Protein AF-A0A6L7MHA7-F1 (afdb_monomer)

Sequence (228 aa):
MNEKFHQAMPKTGRLAKNLNIKLESLTKRLVTFNKNTVYSYVVDTVEYHGGRLYQTGSGPNFQGDLITLCSCKHLMRTYLEPEAWDGVWVAGYTSSTELGSNRLFYLMRVSQAFESHREFWLSDCIPDEAKSAKAAHLDKFGDIYQPKRTSGRPYYYWHYYDPCKNHVHCELGDWRKDIDYKDRYGRRSALLVGDVEYSFLWDRPGTESTSKIGRGQKKSTIGDLFHI

Mean predicted aligned error: 4.02 Å

pLDDT: mean 92.72, std 8.38, range [45.28, 98.56]

Solvent-accessible surface area (backbone atoms only — not comparable to full-atom values): 12180 Å² total; per-residue (Å²): 132,76,74,88,65,36,68,75,78,57,85,55,65,55,31,30,74,26,46,61,63,51,66,72,62,48,49,68,73,42,57,92,43,25,82,39,53,27,37,28,25,60,36,84,44,44,45,80,58,98,76,28,49,38,41,58,45,32,47,72,30,55,48,57,46,32,44,33,40,44,60,46,66,52,71,50,33,40,73,48,58,33,81,70,38,51,68,34,29,41,36,34,20,30,49,35,84,88,65,80,40,35,23,47,35,33,39,27,28,24,62,45,42,24,80,33,45,44,55,52,68,72,36,86,91,51,55,68,65,31,52,56,51,22,18,16,54,79,29,48,42,22,44,39,52,51,52,76,51,98,71,81,64,65,62,43,58,86,50,30,55,68,57,28,94,72,16,80,46,50,75,91,55,52,52,50,44,54,52,52,43,55,48,100,84,67,42,48,36,28,34,40,30,29,27,45,90,52,27,36,38,31,51,42,87,57,59,60,58,90,60,91,76,38,86,31,80,45,72,47,28,46,15,72,67,71,77,94

Radius of gyration: 16.71 Å; Cα contacts (8 Å, |Δi|>4): 503; chains: 1; bounding box: 40×34×44 Å

Structure (mmCIF, N/CA/C/O backbone):
data_AF-A0A6L7MHA7-F1
#
_entry.id   AF-A0A6L7MHA7-F1
#
loop_
_atom_site.group_PDB
_atom_site.id
_atom_site.type_symbol
_atom_site.label_atom_id
_atom_site.label_alt_id
_atom_site.label_comp_id
_atom_site.label_asym_id
_atom_site.label_entity_id
_atom_site.label_seq_id
_atom_site.pdbx_PDB_ins_code
_atom_site.Cartn_x
_atom_site.Cartn_y
_atom_site.Cartn_z
_atom_site.occupancy
_atom_site.B_iso_or_equiv
_atom_site.auth_seq_id
_atom_site.auth_comp_id
_atom_site.auth_asym_id
_atom_site.auth_atom_id
_atom_site.pdbx_PDB_model_num
ATOM 1 N N . MET A 1 1 ? -17.591 17.860 -5.456 1.00 47.72 1 MET A N 1
ATOM 2 C CA . MET A 1 1 ? -16.145 17.580 -5.308 1.00 47.72 1 MET A CA 1
ATOM 3 C C . MET A 1 1 ? -15.713 16.840 -6.562 1.00 47.72 1 MET A C 1
ATOM 5 O O . MET A 1 1 ? -16.350 15.849 -6.887 1.00 47.72 1 MET A O 1
ATOM 9 N N . ASN A 1 2 ? -14.755 17.368 -7.327 1.00 45.28 2 ASN A N 1
ATOM 10 C CA . ASN A 1 2 ? -14.284 16.719 -8.555 1.00 45.28 2 ASN A CA 1
ATOM 11 C C . ASN A 1 2 ? -13.487 15.458 -8.183 1.00 45.28 2 ASN A C 1
ATOM 13 O O . ASN A 1 2 ? -12.441 15.590 -7.556 1.00 45.28 2 ASN A O 1
ATOM 17 N N . GLU A 1 3 ? -13.919 14.274 -8.635 1.00 53.19 3 GLU A N 1
ATOM 18 C CA . GLU A 1 3 ? -13.214 12.980 -8.471 1.00 53.19 3 GLU A CA 1
ATOM 19 C C . GLU A 1 3 ? -11.766 12.991 -9.025 1.00 53.19 3 GLU A C 1
ATOM 21 O O . GLU A 1 3 ? -11.001 12.058 -8.821 1.00 53.19 3 GLU A O 1
ATOM 26 N N . LYS A 1 4 ? -11.348 14.065 -9.708 1.00 63.12 4 LYS A N 1
ATOM 27 C CA . LYS A 1 4 ? -10.039 14.204 -10.363 1.00 63.12 4 LYS A CA 1
ATOM 28 C C . LYS A 1 4 ? -8.841 14.345 -9.415 1.00 63.12 4 LYS A C 1
ATOM 30 O O . LYS A 1 4 ? -7.709 14.343 -9.905 1.00 63.12 4 LYS A O 1
ATOM 35 N N . PHE A 1 5 ? -9.035 14.493 -8.104 1.00 87.38 5 PHE A N 1
ATOM 36 C CA . PHE A 1 5 ? -7.942 14.816 -7.170 1.00 87.38 5 PHE A CA 1
ATOM 37 C C . PHE A 1 5 ? -7.605 13.727 -6.153 1.00 87.38 5 PHE A C 1
ATOM 39 O O . PHE A 1 5 ? -6.581 13.847 -5.494 1.00 87.38 5 PHE A O 1
ATOM 46 N N . HIS A 1 6 ? -8.362 12.632 -6.101 1.00 93.56 6 HIS A N 1
ATOM 47 C CA . HIS A 1 6 ? -8.116 11.523 -5.178 1.00 93.56 6 HIS A CA 1
ATOM 48 C C . HIS A 1 6 ? -8.384 10.173 -5.851 1.00 93.56 6 HIS A C 1
ATOM 50 O O . HIS A 1 6 ? -9.111 10.101 -6.842 1.00 93.56 6 HIS A O 1
ATOM 56 N N . GLN A 1 7 ? -7.832 9.092 -5.303 1.00 95.75 7 GLN A N 1
ATOM 57 C CA . GLN A 1 7 ? -8.188 7.739 -5.730 1.00 95.75 7 GLN A CA 1
ATOM 58 C C . GLN A 1 7 ? -9.689 7.489 -5.501 1.00 95.75 7 GLN A C 1
ATOM 60 O O . GLN A 1 7 ? -10.261 7.917 -4.492 1.00 95.75 7 GLN A O 1
ATOM 65 N N . ALA A 1 8 ? -10.349 6.813 -6.443 1.00 95.56 8 ALA A N 1
ATOM 66 C CA . ALA A 1 8 ? -11.767 6.486 -6.331 1.00 95.56 8 ALA A CA 1
ATOM 67 C C . ALA A 1 8 ? -11.968 5.277 -5.411 1.00 95.56 8 ALA A C 1
ATOM 69 O O . ALA A 1 8 ? -11.340 4.238 -5.610 1.00 95.56 8 ALA A O 1
ATOM 70 N N . MET A 1 9 ? -12.857 5.393 -4.421 1.00 95.88 9 MET A N 1
ATOM 71 C CA . MET A 1 9 ? -13.197 4.268 -3.543 1.00 95.88 9 MET A CA 1
ATOM 72 C C . MET A 1 9 ? -13.788 3.100 -4.354 1.00 95.88 9 MET A C 1
ATOM 74 O O . MET A 1 9 ? -14.557 3.343 -5.292 1.00 95.88 9 MET A O 1
ATOM 78 N N . PRO A 1 10 ? -13.468 1.841 -4.000 1.00 95.75 10 PRO A N 1
ATOM 79 C CA . PRO A 1 10 ? -13.957 0.678 -4.726 1.00 95.75 10 PRO A CA 1
ATOM 80 C C . PRO A 1 10 ? -15.485 0.596 -4.633 1.00 95.75 10 PRO A C 1
ATOM 82 O O . PRO A 1 10 ? -16.064 0.673 -3.549 1.00 95.75 10 PRO A O 1
ATOM 85 N N . LYS A 1 11 ? -16.141 0.442 -5.787 1.00 96.06 11 LYS A N 1
ATOM 86 C CA . LYS A 1 11 ? -17.610 0.335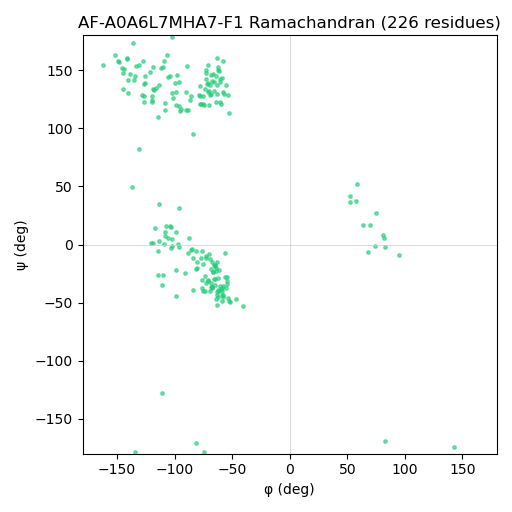 -5.899 1.00 96.06 11 LYS A CA 1
ATOM 87 C C . LYS A 1 11 ? -18.088 -1.114 -6.024 1.00 96.06 11 LYS A C 1
ATOM 89 O O . LYS A 1 11 ? -19.239 -1.410 -5.723 1.00 96.06 11 LYS A O 1
ATOM 94 N N . THR A 1 12 ? -17.212 -2.009 -6.467 1.00 96.06 12 THR A N 1
ATOM 95 C CA . THR A 1 12 ? -17.478 -3.431 -6.699 1.00 96.06 12 THR A CA 1
ATOM 96 C C . THR A 1 12 ? -16.331 -4.274 -6.146 1.00 96.06 12 THR A C 1
ATOM 98 O O . THR A 1 12 ? -15.321 -3.737 -5.694 1.00 96.06 12 THR A O 1
ATOM 101 N N . GLY A 1 13 ? -16.501 -5.597 -6.169 1.00 96.25 13 GLY A N 1
ATOM 102 C CA . GLY A 1 13 ? -15.466 -6.526 -5.732 1.00 96.25 13 GLY A CA 1
ATOM 103 C C . GLY A 1 13 ? -15.433 -6.749 -4.222 1.00 96.25 13 GLY A C 1
ATOM 104 O O . GLY A 1 13 ? -16.370 -6.412 -3.483 1.00 96.25 13 GLY A O 1
ATOM 105 N N . ARG A 1 14 ? -14.377 -7.402 -3.758 1.00 96.06 14 ARG A N 1
ATOM 106 C CA . ARG A 1 14 ? -14.209 -7.794 -2.360 1.00 96.06 14 ARG A CA 1
ATOM 107 C C . ARG A 1 14 ? -13.822 -6.610 -1.486 1.00 96.06 14 ARG A C 1
ATOM 109 O O . ARG A 1 14 ? -14.335 -6.501 -0.366 1.00 96.06 14 ARG A O 1
ATOM 116 N N . LEU A 1 15 ? -12.997 -5.700 -1.991 1.00 95.88 15 LEU A N 1
ATOM 117 C CA . LEU A 1 15 ? -12.569 -4.523 -1.251 1.00 95.88 15 LEU A CA 1
ATOM 118 C C . LEU A 1 15 ? -13.740 -3.562 -1.016 1.00 95.88 15 LEU A C 1
ATOM 120 O O . LEU A 1 15 ? -13.876 -3.041 0.087 1.00 95.88 15 LEU A O 1
ATOM 124 N N . ALA A 1 16 ? -14.664 -3.431 -1.977 1.00 97.06 16 ALA A N 1
ATOM 125 C CA . ALA A 1 16 ? -15.925 -2.709 -1.767 1.00 97.06 16 ALA A CA 1
ATOM 126 C C . ALA A 1 16 ? -16.784 -3.342 -0.659 1.00 97.06 16 ALA A C 1
ATOM 128 O O . ALA A 1 16 ? -17.346 -2.635 0.173 1.00 97.06 16 ALA A O 1
ATOM 129 N N . LYS A 1 17 ? -16.845 -4.681 -0.585 1.00 97.12 17 LYS A N 1
ATOM 130 C CA . LYS A 1 17 ? -17.530 -5.400 0.510 1.00 97.12 17 LYS A CA 1
ATOM 131 C C . LYS A 1 17 ? -16.821 -5.251 1.866 1.00 97.12 17 LYS A C 1
ATOM 133 O O . LYS A 1 17 ? -17.440 -5.497 2.898 1.00 97.12 17 LYS A O 1
ATOM 138 N N . ASN A 1 18 ? -15.531 -4.913 1.875 1.00 97.00 18 ASN A N 1
ATOM 139 C CA . ASN A 1 18 ? -14.733 -4.651 3.079 1.00 97.00 18 ASN A CA 1
ATOM 140 C C . ASN A 1 18 ? -14.626 -3.156 3.422 1.00 97.00 18 ASN A C 1
ATOM 142 O O . ASN A 1 18 ? -13.989 -2.809 4.419 1.00 97.00 18 ASN A O 1
ATOM 146 N N . LEU A 1 19 ? -15.249 -2.279 2.632 1.00 97.06 19 LEU A N 1
ATOM 147 C CA . LEU A 1 19 ? -15.248 -0.842 2.861 1.00 97.06 19 LEU A CA 1
ATOM 148 C C . LEU A 1 19 ? -16.072 -0.500 4.110 1.00 97.06 19 LEU A C 1
ATOM 150 O O . LEU A 1 19 ? -17.231 -0.897 4.233 1.00 97.06 19 LEU A O 1
ATOM 154 N N . ASN A 1 20 ? -15.487 0.274 5.024 1.00 96.62 20 ASN A N 1
ATOM 155 C CA . ASN A 1 20 ? -16.102 0.716 6.278 1.00 96.62 20 ASN A CA 1
ATOM 156 C C . ASN A 1 20 ? -16.688 -0.420 7.127 1.00 96.62 20 ASN A C 1
ATOM 158 O O . ASN A 1 20 ? -17.734 -0.252 7.766 1.00 96.62 20 ASN A O 1
ATOM 162 N N . ILE A 1 21 ? -16.038 -1.586 7.142 1.00 95.44 21 ILE A N 1
ATOM 163 C CA . ILE A 1 21 ? -16.461 -2.679 8.017 1.00 95.44 21 ILE A CA 1
ATOM 164 C C . ILE A 1 21 ? -16.509 -2.197 9.479 1.00 95.44 21 ILE A C 1
ATOM 166 O O . ILE A 1 21 ? -15.631 -1.469 9.952 1.00 95.44 21 ILE A O 1
ATOM 170 N N . LYS A 1 22 ? -17.569 -2.587 10.196 1.00 93.19 22 LYS A N 1
ATOM 171 C CA . LYS A 1 22 ? -17.743 -2.248 11.613 1.00 93.19 22 LYS A CA 1
ATOM 172 C C . LYS A 1 22 ? -16.705 -2.976 12.464 1.00 93.19 22 LYS A C 1
ATOM 174 O O . LYS A 1 22 ? -16.399 -4.136 12.190 1.00 93.19 22 LYS A O 1
ATOM 179 N N . LEU A 1 23 ? -16.246 -2.327 13.535 1.00 91.62 23 LEU A N 1
ATOM 180 C CA . LEU A 1 23 ? -15.229 -2.873 14.438 1.00 91.62 23 LEU A CA 1
ATOM 181 C C . LEU A 1 23 ? -15.603 -4.261 14.979 1.00 91.62 23 LEU A C 1
ATOM 183 O O . LEU A 1 23 ? -14.795 -5.171 14.896 1.00 91.62 23 LEU A O 1
ATOM 187 N N . GLU A 1 24 ? -16.842 -4.465 15.434 1.00 92.25 24 GLU A N 1
ATOM 188 C CA . GLU A 1 24 ? -17.297 -5.773 15.932 1.00 92.25 24 GLU A CA 1
ATOM 189 C C . GLU A 1 24 ? -17.155 -6.886 14.875 1.00 92.25 24 GLU A C 1
ATOM 191 O O . GLU A 1 24 ? -16.662 -7.979 15.160 1.00 92.25 24 GLU A O 1
ATOM 196 N N . SER A 1 25 ? -17.566 -6.609 13.633 1.00 94.69 25 SER A N 1
ATOM 197 C CA . SER A 1 25 ? -17.447 -7.560 12.525 1.00 94.69 25 SER A CA 1
ATOM 198 C C . SER A 1 25 ? -15.989 -7.802 12.143 1.00 94.69 25 SER A C 1
ATOM 200 O O . SER A 1 25 ? -15.626 -8.934 11.830 1.00 94.69 25 SER A O 1
ATOM 202 N N . LEU A 1 26 ? -15.154 -6.761 12.185 1.00 94.06 26 LEU A N 1
ATOM 203 C CA . LEU A 1 26 ? -13.720 -6.870 11.939 1.00 94.06 26 LEU A CA 1
ATOM 204 C C . LEU A 1 26 ? -13.050 -7.751 13.000 1.00 94.06 26 LEU A C 1
ATOM 206 O O . LEU A 1 26 ? -12.416 -8.738 12.650 1.00 94.06 26 LEU A O 1
ATOM 210 N N . THR A 1 27 ? -13.270 -7.465 14.282 1.00 93.06 27 THR A N 1
ATOM 211 C CA . THR A 1 27 ? -12.767 -8.242 15.422 1.00 93.06 27 THR A CA 1
ATOM 212 C C . THR A 1 27 ? -13.107 -9.724 15.297 1.00 93.06 27 THR A C 1
ATOM 214 O O . THR A 1 27 ? -12.217 -10.566 15.390 1.00 93.06 27 THR A O 1
ATOM 217 N N . LYS A 1 28 ? -14.371 -10.063 15.006 1.00 95.06 28 LYS A N 1
ATOM 218 C CA . LYS A 1 28 ? -14.790 -11.464 14.819 1.00 95.06 28 LYS A CA 1
ATOM 219 C C . LYS A 1 28 ? -14.036 -12.147 13.679 1.00 95.06 28 LYS A C 1
ATOM 221 O O . LYS A 1 28 ? -13.683 -13.314 13.799 1.00 95.06 28 LYS A O 1
ATOM 226 N N . ARG A 1 29 ? -13.771 -11.429 12.583 1.00 95.38 29 ARG A N 1
ATOM 227 C CA . ARG A 1 29 ? -13.015 -11.959 11.435 1.00 95.38 29 ARG A CA 1
ATOM 228 C C . ARG A 1 29 ? -11.522 -12.094 11.710 1.00 95.38 29 ARG A C 1
ATOM 230 O O . ARG A 1 29 ? -10.876 -12.914 11.069 1.00 95.38 29 ARG A O 1
ATOM 237 N N . LEU A 1 30 ? -10.980 -11.281 12.615 1.00 95.81 30 LEU A N 1
ATOM 238 C CA . LEU A 1 30 ? -9.545 -11.206 12.874 1.00 95.81 30 LEU A CA 1
ATOM 239 C C . LEU A 1 30 ? -9.091 -11.947 14.137 1.00 95.81 30 LEU A C 1
ATOM 241 O O . LEU A 1 30 ? -7.893 -11.999 14.400 1.00 95.81 30 LEU A O 1
ATOM 245 N N . VAL A 1 31 ? -10.011 -12.556 14.891 1.00 94.75 31 VAL A N 1
ATOM 246 C CA . VAL A 1 31 ? -9.713 -13.217 16.174 1.00 94.75 31 VAL A CA 1
ATOM 247 C C . VAL A 1 31 ? -8.615 -14.281 16.065 1.00 94.75 31 VAL A C 1
ATOM 249 O O . VAL A 1 31 ? -7.750 -14.373 16.931 1.00 94.75 31 VAL A O 1
ATOM 252 N N . THR A 1 32 ? -8.578 -15.036 14.966 1.00 96.06 32 THR A N 1
ATOM 253 C CA . THR A 1 32 ? -7.562 -16.074 14.727 1.00 96.06 32 THR A CA 1
ATOM 254 C C . THR A 1 32 ? -6.179 -15.509 14.400 1.00 96.06 32 THR A C 1
ATOM 256 O O . THR A 1 32 ? -5.209 -16.259 14.389 1.00 96.06 32 THR A O 1
ATOM 259 N N . PHE A 1 33 ? -6.077 -14.204 14.136 1.00 96.19 33 PHE A N 1
ATOM 260 C CA . PHE A 1 33 ? -4.838 -13.502 13.800 1.00 96.19 33 PHE A CA 1
ATOM 261 C C . PHE A 1 33 ? -4.346 -12.597 14.933 1.00 96.19 33 PHE A C 1
ATOM 263 O O . PHE A 1 33 ? -3.449 -11.789 14.708 1.00 96.19 33 PHE A O 1
ATOM 270 N N . ASN A 1 34 ? -4.912 -12.689 16.143 1.00 93.75 34 ASN A N 1
ATOM 271 C CA . ASN A 1 34 ? -4.643 -11.739 17.230 1.00 93.75 34 ASN A CA 1
ATOM 272 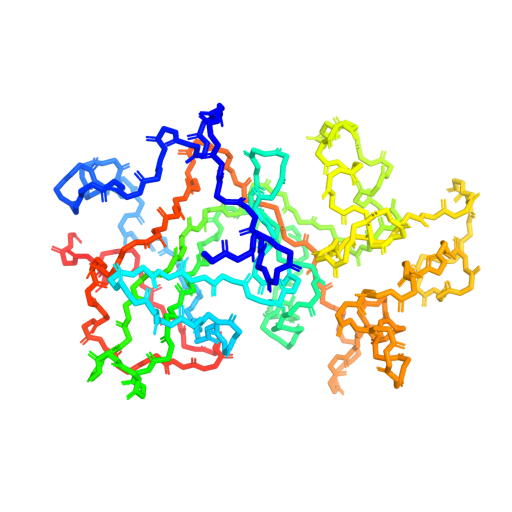C C . ASN A 1 34 ? -3.147 -11.575 17.567 1.00 93.75 34 ASN A C 1
ATOM 274 O O . ASN A 1 34 ? -2.721 -10.478 17.911 1.00 93.75 34 ASN A O 1
ATOM 278 N N . LYS A 1 35 ? -2.332 -12.622 17.400 1.00 94.94 35 LYS A N 1
ATOM 279 C CA . LYS A 1 35 ? -0.879 -12.598 17.645 1.00 94.94 35 LYS A CA 1
ATOM 280 C C . LYS A 1 35 ? -0.042 -12.161 16.440 1.00 94.94 35 LYS A C 1
ATOM 282 O O . LYS A 1 35 ? 1.172 -12.011 16.572 1.00 94.94 35 LYS A O 1
ATOM 287 N N . ASN A 1 36 ? -0.643 -11.982 15.264 1.00 95.12 36 ASN A N 1
ATOM 288 C CA . ASN A 1 36 ? 0.099 -11.610 14.064 1.00 95.12 36 ASN A CA 1
ATOM 289 C C . ASN A 1 36 ? 0.664 -10.195 14.189 1.00 95.12 36 ASN A C 1
ATOM 291 O O . ASN A 1 36 ? 0.003 -9.285 14.686 1.00 95.12 36 ASN A O 1
ATOM 295 N N . THR A 1 37 ? 1.890 -10.021 13.694 1.00 94.44 37 THR A N 1
ATOM 296 C CA . THR A 1 37 ? 2.583 -8.730 13.693 1.00 94.44 37 THR A CA 1
ATOM 297 C C . THR A 1 37 ? 1.927 -7.755 12.722 1.00 94.44 37 THR A C 1
ATOM 299 O O . THR A 1 37 ? 1.640 -8.111 11.578 1.00 94.44 37 THR A O 1
ATOM 302 N N . VAL A 1 38 ? 1.778 -6.510 13.170 1.00 95.44 38 VAL A N 1
ATOM 303 C CA . VAL A 1 38 ? 1.270 -5.373 12.406 1.00 95.44 38 VAL A CA 1
ATOM 304 C C . VAL A 1 38 ? 2.328 -4.279 12.335 1.00 95.44 38 VAL A C 1
ATOM 306 O O . VAL A 1 38 ? 2.850 -3.827 13.358 1.00 95.44 38 VAL A O 1
ATOM 309 N N . TYR A 1 39 ? 2.622 -3.834 11.117 1.00 95.62 39 TYR A N 1
ATOM 310 C CA . TYR A 1 39 ? 3.422 -2.647 10.842 1.00 95.62 39 TYR A CA 1
ATOM 311 C C . TYR A 1 39 ? 2.496 -1.452 10.638 1.00 95.62 39 TYR A C 1
ATOM 313 O O . TYR A 1 39 ? 1.708 -1.422 9.693 1.00 95.62 39 TYR A O 1
ATOM 321 N N . SER A 1 40 ? 2.607 -0.457 11.517 1.00 94.50 40 SER A N 1
ATOM 322 C CA . SER A 1 40 ? 1.699 0.693 11.532 1.00 94.50 40 SER A CA 1
ATOM 323 C C . SER A 1 40 ? 2.407 1.990 11.167 1.00 94.50 40 SER A C 1
ATOM 325 O O . SER A 1 40 ? 3.506 2.280 11.657 1.00 94.50 40 SER A O 1
ATOM 327 N N . TYR A 1 41 ? 1.761 2.813 10.341 1.00 95.00 41 TYR A N 1
ATOM 328 C CA . TYR A 1 41 ? 2.296 4.115 9.951 1.00 95.00 41 TYR A CA 1
ATOM 329 C C . TYR A 1 41 ? 1.203 5.141 9.614 1.00 95.00 41 TYR A C 1
ATOM 331 O O . TYR A 1 41 ? 0.056 4.787 9.355 1.00 95.00 41 TYR A O 1
ATOM 339 N N . VAL A 1 42 ? 1.577 6.425 9.583 1.00 94.25 42 VAL A N 1
ATOM 340 C CA . VAL A 1 42 ? 0.700 7.521 9.128 1.00 94.25 42 VAL A CA 1
ATOM 341 C C . VAL A 1 42 ? 0.784 7.706 7.609 1.00 94.25 42 VAL A C 1
ATOM 343 O O . VAL A 1 42 ? 1.877 7.887 7.057 1.00 94.25 42 VAL A O 1
ATOM 346 N N . VAL A 1 43 ? -0.364 7.635 6.939 1.00 94.44 43 VAL A N 1
ATOM 347 C CA . VAL A 1 43 ? -0.543 7.919 5.514 1.00 94.44 43 VAL A CA 1
ATOM 348 C C . VAL A 1 43 ? -0.729 9.428 5.356 1.00 94.44 43 VAL A C 1
ATOM 350 O O . VAL A 1 43 ? -1.826 9.952 5.518 1.00 94.44 43 VAL A O 1
ATOM 353 N N . ASP A 1 44 ? 0.365 10.128 5.069 1.00 91.31 44 ASP A N 1
ATOM 354 C CA . ASP A 1 44 ? 0.400 11.598 5.060 1.00 91.31 44 ASP A CA 1
ATOM 355 C C . ASP A 1 44 ? -0.404 12.227 3.902 1.00 91.31 44 ASP A C 1
ATOM 357 O O . ASP A 1 44 ? -0.663 13.423 3.909 1.00 91.31 44 ASP A O 1
ATOM 361 N N . THR A 1 45 ? -0.815 11.421 2.922 1.00 93.44 45 THR A N 1
ATOM 362 C CA . THR A 1 45 ? -1.587 11.828 1.737 1.00 93.44 45 THR A CA 1
ATOM 363 C C . THR A 1 45 ? -3.089 11.561 1.874 1.00 93.44 45 THR A C 1
ATOM 365 O O . THR A 1 45 ? -3.819 11.606 0.887 1.00 93.44 45 THR A O 1
ATOM 368 N N . VAL A 1 46 ? -3.561 11.223 3.078 1.00 95.00 46 VAL A N 1
ATOM 369 C CA . VAL A 1 46 ? -4.995 11.086 3.354 1.00 95.00 46 VAL A CA 1
ATOM 370 C C . VAL A 1 46 ? -5.518 12.382 3.953 1.00 95.00 46 VAL A C 1
ATOM 372 O O . VAL A 1 46 ? -5.099 12.773 5.040 1.00 95.00 46 VAL A O 1
ATOM 375 N N . GLU A 1 47 ? -6.467 12.993 3.256 1.00 94.75 47 GLU A N 1
ATOM 376 C CA . GLU A 1 47 ? -7.131 14.241 3.633 1.00 94.75 47 GLU A CA 1
ATOM 377 C C . GLU A 1 47 ? -8.540 13.965 4.163 1.00 94.75 47 GLU A C 1
ATOM 379 O O . GLU A 1 47 ? -9.243 13.075 3.670 1.00 94.75 47 GLU A O 1
ATOM 384 N N . TYR A 1 48 ? -8.979 14.745 5.149 1.00 94.31 48 TYR A N 1
ATOM 385 C CA . TYR A 1 48 ? -10.322 14.691 5.708 1.00 94.31 48 TYR A CA 1
ATOM 386 C C . TYR A 1 48 ? -11.144 15.914 5.295 1.00 94.31 48 TYR A C 1
ATOM 388 O O . TYR A 1 48 ? -10.883 17.044 5.701 1.00 94.31 48 TYR A O 1
ATOM 396 N N . HIS A 1 49 ? -12.207 15.686 4.522 1.00 92.00 49 HIS A N 1
ATOM 397 C CA . HIS A 1 49 ? -13.096 16.758 4.082 1.00 92.00 49 HIS A CA 1
ATOM 398 C C . HIS A 1 49 ? -14.555 16.292 4.005 1.00 92.00 49 HIS A C 1
ATOM 400 O O . HIS A 1 49 ? -14.872 15.228 3.474 1.00 92.00 49 HIS A O 1
ATOM 406 N N . GLY A 1 50 ? -15.483 17.088 4.545 1.00 90.69 50 GLY A N 1
ATOM 407 C CA . GLY A 1 50 ? -16.920 16.791 4.472 1.00 90.69 50 GLY A CA 1
ATOM 408 C C . GLY A 1 50 ? -17.3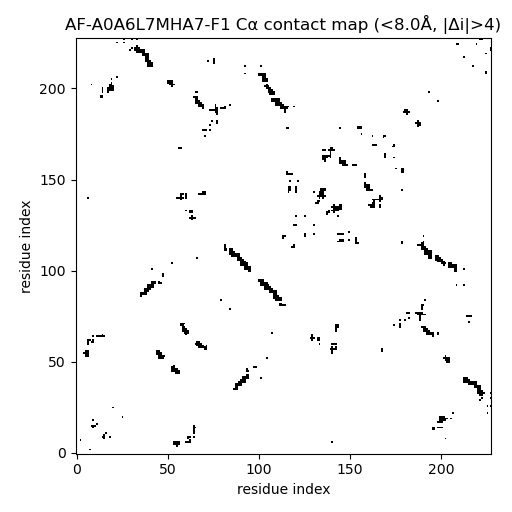14 15.428 5.061 1.00 90.69 50 GLY A C 1
ATOM 409 O O . GLY A 1 50 ? -18.166 14.742 4.498 1.00 90.69 50 GLY A O 1
ATOM 410 N N . GLY A 1 51 ? -16.669 15.004 6.154 1.00 92.00 51 GLY A N 1
ATOM 411 C CA . GLY A 1 51 ? -16.970 13.729 6.815 1.00 92.00 51 GLY A CA 1
ATOM 412 C C . GLY A 1 51 ? -16.338 12.495 6.165 1.00 92.00 51 GLY A C 1
ATOM 413 O O . GLY A 1 51 ? -16.666 11.376 6.562 1.00 92.00 51 GLY A O 1
ATOM 414 N N . ARG A 1 52 ? -15.451 12.671 5.177 1.00 95.56 52 ARG A N 1
ATOM 415 C CA . ARG A 1 52 ? -14.835 11.573 4.424 1.00 95.56 52 ARG A CA 1
ATOM 416 C C . ARG A 1 52 ? -13.322 11.694 4.308 1.00 95.56 52 ARG A C 1
ATOM 418 O O . ARG A 1 52 ? -12.783 12.795 4.367 1.00 95.56 52 ARG A O 1
ATOM 425 N N . LEU A 1 53 ? -12.680 10.545 4.126 1.00 96.00 53 LEU A N 1
ATOM 426 C CA . LEU A 1 53 ? -11.248 10.377 3.904 1.00 96.00 53 LEU A CA 1
ATOM 427 C C . LEU A 1 53 ? -10.961 10.211 2.410 1.00 96.00 53 LEU A C 1
ATOM 429 O O . LEU A 1 53 ? -11.583 9.379 1.746 1.00 96.00 53 LEU A O 1
ATOM 433 N N . TYR A 1 54 ? -9.990 10.964 1.901 1.00 95.75 54 TYR A N 1
ATOM 434 C CA . TYR A 1 54 ? -9.578 10.941 0.499 1.00 95.75 54 TYR A CA 1
ATOM 435 C C . TYR A 1 54 ? -8.080 10.702 0.393 1.00 95.75 54 TYR A C 1
ATOM 437 O O . TYR A 1 54 ? -7.294 11.416 1.002 1.00 95.75 54 TYR A O 1
ATOM 445 N N . GLN A 1 55 ? -7.683 9.711 -0.402 1.00 95.94 55 GLN A N 1
ATOM 446 C CA . GLN A 1 55 ? -6.278 9.436 -0.691 1.00 95.94 55 GLN A CA 1
ATOM 447 C C . GLN A 1 55 ? -5.832 10.222 -1.926 1.00 95.94 55 GLN A C 1
ATOM 449 O O . GLN A 1 55 ? -6.317 9.954 -3.028 1.00 95.94 55 GLN A O 1
ATOM 454 N N . THR A 1 56 ? -4.899 11.154 -1.752 1.00 95.06 56 THR A N 1
ATOM 455 C CA . THR A 1 56 ? -4.350 12.014 -2.816 1.00 95.06 56 THR A CA 1
ATOM 456 C C . THR A 1 56 ? -2.961 11.577 -3.298 1.00 95.06 56 THR A C 1
ATOM 458 O O . THR A 1 56 ? -2.428 12.151 -4.244 1.00 95.06 56 THR A O 1
ATOM 461 N N . GLY A 1 57 ? -2.379 10.534 -2.695 1.00 93.56 57 GLY A N 1
ATOM 462 C CA . GLY A 1 57 ? -1.100 9.936 -3.096 1.00 93.56 57 GLY A CA 1
ATOM 463 C C . GLY A 1 57 ? -1.244 8.631 -3.886 1.00 93.56 57 GLY A C 1
ATOM 464 O O . GLY A 1 57 ? -2.350 8.121 -4.070 1.00 93.56 57 GLY A O 1
ATOM 465 N N . SER A 1 58 ? -0.113 8.052 -4.308 1.00 93.81 58 SER A N 1
ATOM 466 C CA . SER A 1 58 ? -0.081 6.740 -4.978 1.00 93.81 58 SER A CA 1
ATOM 467 C C . SER A 1 58 ? -0.276 5.572 -4.010 1.00 93.81 58 SER A C 1
ATOM 469 O O . SER A 1 58 ? -0.974 4.623 -4.330 1.00 93.81 58 SER A O 1
ATOM 471 N N . GLY A 1 59 ? 0.325 5.619 -2.814 1.00 90.44 59 GLY A N 1
ATOM 472 C CA . GLY A 1 59 ? 0.367 4.484 -1.881 1.00 90.44 59 GLY A CA 1
ATOM 473 C C . GLY A 1 59 ? -0.319 4.764 -0.529 1.00 90.44 59 GLY A C 1
ATOM 474 O O . GLY A 1 59 ? -0.015 5.791 0.082 1.00 90.44 59 GLY A O 1
ATOM 475 N N . PRO A 1 60 ? -1.166 3.865 0.012 1.00 96.69 60 PRO A N 1
ATOM 476 C CA . PRO A 1 60 ? -1.618 2.617 -0.609 1.00 96.69 60 PRO A CA 1
ATOM 477 C C . PRO A 1 60 ? -2.434 2.880 -1.881 1.00 96.69 60 PRO A C 1
ATOM 479 O O . PRO A 1 60 ? -3.189 3.855 -1.929 1.00 96.69 60 PRO A O 1
ATOM 482 N N . ASN A 1 61 ? -2.295 2.007 -2.880 1.00 97.88 61 ASN A N 1
ATOM 483 C CA . ASN A 1 61 ? -3.162 1.995 -4.057 1.00 97.88 61 ASN A CA 1
ATOM 484 C C . ASN A 1 61 ? -4.192 0.877 -3.890 1.00 97.88 61 ASN A C 1
ATOM 486 O O . ASN A 1 61 ? -3.825 -0.276 -3.676 1.00 97.88 61 ASN A O 1
ATOM 490 N N . PHE A 1 62 ? -5.476 1.200 -4.005 1.00 97.50 62 PHE A N 1
ATOM 491 C CA . PHE A 1 62 ? -6.584 0.249 -3.834 1.00 97.50 62 PHE A CA 1
ATOM 492 C C . PHE A 1 62 ? -7.428 0.048 -5.104 1.00 97.50 62 PHE A C 1
ATOM 494 O O . PHE A 1 62 ? -8.527 -0.504 -5.047 1.00 97.50 62 PHE A O 1
ATOM 501 N N . GLN A 1 63 ? -6.929 0.496 -6.257 1.00 97.31 63 GLN A N 1
ATOM 502 C CA . GLN A 1 63 ? -7.555 0.241 -7.554 1.00 97.31 63 GLN A CA 1
ATOM 503 C C . GLN A 1 63 ? -7.353 -1.222 -7.975 1.00 97.31 63 GLN A C 1
ATOM 505 O O . GLN A 1 63 ? -6.359 -1.844 -7.605 1.00 97.31 63 GLN A O 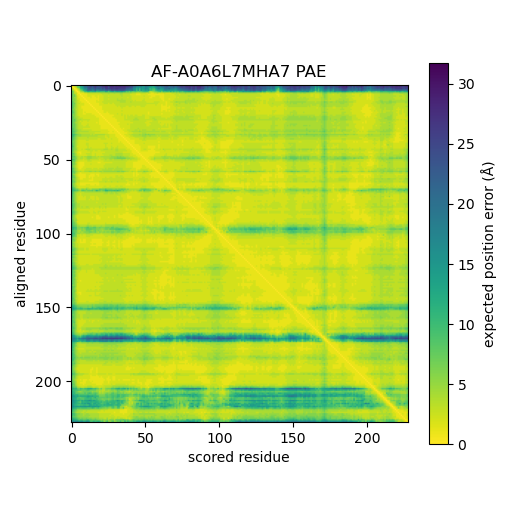1
ATOM 510 N N . GLY A 1 64 ? -8.295 -1.781 -8.741 1.00 96.31 64 GLY A N 1
ATOM 511 C CA . GLY A 1 64 ? -8.223 -3.181 -9.182 1.00 96.31 64 GLY A CA 1
ATOM 512 C C . GLY A 1 64 ? -8.555 -4.218 -8.098 1.00 96.31 64 GLY A C 1
ATOM 513 O O . GLY A 1 64 ? -8.050 -5.330 -8.156 1.00 96.31 64 GLY A O 1
ATOM 514 N N . ASP A 1 65 ? -9.380 -3.846 -7.110 1.00 96.38 65 ASP A N 1
ATOM 515 C CA . ASP A 1 65 ? -9.917 -4.719 -6.043 1.00 96.38 65 ASP A CA 1
ATOM 516 C C . ASP A 1 65 ? -8.885 -5.331 -5.075 1.00 96.38 65 ASP A C 1
ATOM 518 O O . ASP A 1 65 ? -9.191 -6.249 -4.316 1.00 96.38 65 ASP A O 1
ATOM 522 N N . LEU A 1 66 ? -7.665 -4.791 -5.042 1.00 96.81 66 LEU A N 1
ATOM 523 C CA . LEU A 1 66 ? -6.633 -5.192 -4.088 1.00 96.81 66 LEU A CA 1
ATOM 524 C C . LEU A 1 66 ? -5.788 -3.996 -3.643 1.00 96.81 66 LEU A C 1
ATOM 526 O O . LEU A 1 66 ? -5.606 -3.026 -4.389 1.00 96.81 66 LEU A O 1
ATOM 530 N N . ILE A 1 67 ? -5.258 -4.066 -2.421 1.00 98.38 67 ILE A N 1
ATOM 531 C CA . ILE A 1 67 ? -4.382 -3.027 -1.871 1.00 98.38 67 ILE A CA 1
ATOM 532 C C . ILE A 1 67 ? -2.927 -3.354 -2.217 1.00 98.38 67 ILE A C 1
ATOM 534 O O . ILE A 1 67 ? -2.471 -4.469 -1.986 1.00 98.38 67 ILE A O 1
ATOM 538 N N . THR A 1 68 ? -2.186 -2.376 -2.731 1.00 98.44 68 THR A N 1
ATOM 539 C CA . THR A 1 68 ? -0.730 -2.442 -2.904 1.00 98.44 68 THR A CA 1
ATOM 540 C C . THR A 1 68 ? -0.023 -1.361 -2.108 1.00 98.44 68 THR A C 1
ATOM 542 O O . THR A 1 68 ? -0.565 -0.283 -1.837 1.00 98.44 68 THR A O 1
ATOM 545 N N . LEU A 1 69 ? 1.224 -1.657 -1.748 1.00 97.31 69 LEU A N 1
ATOM 546 C CA . LEU A 1 69 ? 2.137 -0.705 -1.141 1.00 97.31 69 LEU A CA 1
ATOM 547 C C . LEU A 1 69 ? 3.481 -0.735 -1.871 1.00 97.31 69 LEU A C 1
ATOM 549 O O . LEU A 1 69 ? 4.423 -1.362 -1.387 1.00 97.31 69 LEU A O 1
ATOM 553 N N . CYS A 1 70 ? 3.591 -0.024 -2.997 1.00 96.50 70 CYS A N 1
ATOM 554 C CA . CYS A 1 70 ? 4.771 -0.123 -3.874 1.00 96.50 70 CYS A CA 1
ATOM 555 C C . CYS A 1 70 ? 5.617 1.157 -3.983 1.00 96.50 70 CYS A C 1
ATOM 557 O O . CYS A 1 70 ? 6.829 1.064 -4.150 1.00 96.50 70 CYS A O 1
ATOM 559 N N . SER A 1 71 ? 5.040 2.346 -3.780 1.00 89.56 71 SER A N 1
ATOM 560 C CA . SER A 1 71 ? 5.749 3.634 -3.937 1.00 89.56 71 SER A CA 1
ATOM 561 C C . SER A 1 71 ? 5.834 4.499 -2.668 1.00 89.56 71 SER A C 1
ATOM 563 O O . SER A 1 71 ? 6.398 5.586 -2.692 1.00 89.56 71 SER A O 1
ATOM 565 N N . CYS A 1 72 ? 5.310 4.049 -1.517 1.00 87.06 72 CYS A N 1
ATOM 566 C CA . CYS A 1 72 ? 5.395 4.817 -0.260 1.00 87.06 72 CYS A CA 1
ATOM 567 C C . CYS A 1 72 ? 5.962 4.022 0.927 1.00 87.06 72 CYS A C 1
ATOM 569 O O . CYS A 1 72 ? 5.960 2.803 0.928 1.00 87.06 72 CYS A O 1
ATOM 571 N N . LYS A 1 73 ? 6.490 4.689 1.960 1.00 91.69 73 LYS A N 1
ATOM 572 C CA . LYS A 1 73 ? 7.146 4.021 3.111 1.00 91.69 73 LYS A CA 1
ATOM 573 C C . LYS A 1 73 ? 8.238 3.013 2.712 1.00 91.69 73 LYS A C 1
ATOM 575 O O . LYS A 1 73 ? 8.389 1.968 3.341 1.00 91.69 73 LYS A O 1
ATOM 580 N N . HIS A 1 74 ? 9.048 3.381 1.719 1.00 92.81 74 HIS A N 1
ATOM 581 C CA . HIS A 1 74 ? 10.190 2.607 1.231 1.00 92.81 74 HIS A CA 1
ATOM 582 C C . HIS A 1 74 ? 11.011 1.939 2.343 1.00 92.81 74 HIS A C 1
ATOM 584 O O . HIS A 1 74 ? 11.165 0.721 2.343 1.00 92.81 74 HIS A O 1
ATOM 590 N N . LEU A 1 75 ? 11.450 2.719 3.336 1.00 94.50 75 LEU A N 1
ATOM 591 C CA . LEU A 1 75 ? 12.263 2.218 4.444 1.00 94.50 75 LEU A CA 1
ATOM 592 C C . LEU A 1 75 ? 11.573 1.108 5.252 1.00 94.50 75 LEU A C 1
ATOM 594 O O . LEU A 1 75 ? 12.219 0.146 5.632 1.00 94.50 75 LEU A O 1
ATOM 598 N N . MET A 1 76 ?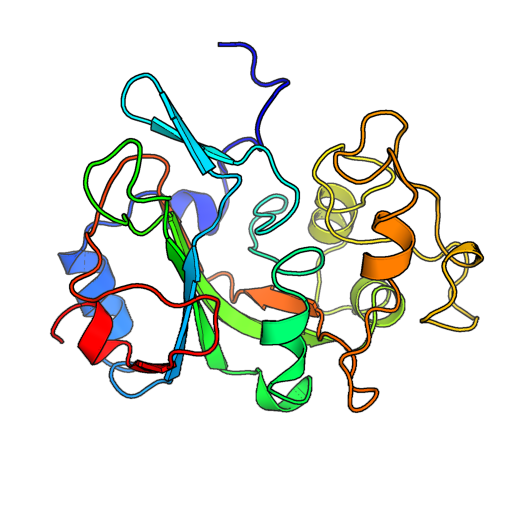 10.266 1.210 5.512 1.00 95.69 76 MET A N 1
ATOM 599 C CA . MET A 1 76 ? 9.546 0.159 6.243 1.00 95.69 76 MET A CA 1
ATOM 600 C C . MET A 1 76 ? 9.570 -1.157 5.465 1.00 95.69 76 MET A C 1
ATOM 602 O O . MET A 1 76 ? 9.748 -2.225 6.044 1.00 95.69 76 MET A O 1
ATOM 606 N N . ARG A 1 77 ? 9.428 -1.076 4.140 1.00 96.50 77 ARG A N 1
ATOM 607 C CA . ARG A 1 77 ? 9.430 -2.242 3.254 1.00 96.50 77 ARG A CA 1
ATOM 608 C C . ARG A 1 77 ? 10.810 -2.875 3.077 1.00 96.50 77 ARG A C 1
ATOM 610 O O . ARG A 1 77 ? 10.881 -3.973 2.541 1.00 96.50 77 ARG A O 1
ATOM 617 N N . THR A 1 78 ? 11.882 -2.227 3.546 1.00 97.00 78 THR A N 1
ATOM 618 C CA . THR A 1 78 ? 13.221 -2.834 3.632 1.00 97.00 78 THR A CA 1
ATOM 619 C C . THR A 1 78 ? 13.435 -3.582 4.948 1.00 97.00 78 THR A C 1
ATOM 621 O O . THR A 1 78 ? 14.544 -4.017 5.220 1.00 97.00 78 THR A O 1
ATOM 624 N N . TYR A 1 79 ? 12.434 -3.738 5.822 1.00 96.00 79 TYR A N 1
ATOM 625 C CA . TYR A 1 79 ? 12.634 -4.417 7.113 1.00 96.00 79 TYR A CA 1
ATOM 626 C C . TYR A 1 79 ? 12.596 -5.941 7.043 1.00 96.00 79 TYR A C 1
ATOM 628 O O . TYR A 1 79 ? 13.175 -6.581 7.921 1.00 96.00 79 TYR A O 1
ATOM 636 N N . LEU A 1 80 ? 11.983 -6.516 6.009 1.00 96.06 80 LEU A N 1
ATOM 637 C CA . LEU A 1 80 ? 11.897 -7.960 5.779 1.00 96.06 80 LEU A CA 1
ATOM 638 C C . LEU A 1 80 ? 12.233 -8.273 4.319 1.00 96.06 80 LEU A C 1
ATOM 640 O O . LEU A 1 80 ? 12.146 -7.391 3.466 1.00 96.06 80 LEU A O 1
ATOM 644 N N . GLU A 1 81 ? 12.724 -9.491 4.064 1.00 96.38 81 GLU A N 1
ATOM 645 C CA . GLU A 1 81 ? 12.919 -9.978 2.695 1.00 96.38 81 GLU A CA 1
ATOM 646 C C . GLU A 1 81 ? 11.527 -10.239 2.116 1.00 96.38 81 GLU A C 1
ATOM 648 O O . GLU A 1 81 ? 10.596 -10.443 2.908 1.00 96.38 81 GLU A O 1
ATOM 653 N N . PRO A 1 82 ? 11.344 -10.196 0.788 1.00 96.81 82 PRO A N 1
ATOM 654 C CA . PRO A 1 82 ? 10.037 -10.405 0.170 1.00 96.81 82 PRO A CA 1
ATOM 655 C C . PRO A 1 82 ? 9.294 -11.621 0.739 1.00 96.81 82 PRO A C 1
ATOM 657 O O . PRO A 1 82 ? 8.158 -11.495 1.184 1.00 96.81 82 PRO A O 1
ATOM 660 N N . GLU A 1 83 ? 9.953 -12.767 0.876 1.00 96.88 83 GLU A N 1
ATOM 661 C CA . GLU A 1 83 ? 9.331 -14.013 1.344 1.00 96.88 83 GLU A CA 1
ATOM 662 C C . GLU A 1 83 ? 8.858 -13.920 2.800 1.00 96.88 83 GLU A C 1
ATOM 664 O O . GLU A 1 83 ? 7.881 -14.554 3.191 1.00 96.88 83 GLU A O 1
ATOM 669 N N . ALA A 1 84 ? 9.525 -13.101 3.616 1.00 97.38 84 ALA A N 1
ATOM 670 C CA . ALA A 1 84 ? 9.186 -12.908 5.022 1.00 97.38 84 ALA A CA 1
ATOM 671 C C . ALA A 1 84 ? 8.025 -11.920 5.236 1.00 97.38 84 ALA A C 1
ATOM 673 O O . ALA A 1 84 ? 7.582 -11.744 6.373 1.00 97.38 84 ALA A O 1
ATOM 674 N N . TRP A 1 85 ? 7.537 -11.265 4.178 1.00 97.44 85 TRP A N 1
ATOM 675 C CA . TRP A 1 85 ? 6.350 -10.417 4.257 1.00 97.44 85 TRP A CA 1
ATOM 676 C C . TRP A 1 85 ? 5.037 -11.203 4.213 1.00 97.44 85 TRP A C 1
ATOM 678 O O . TRP A 1 85 ? 4.032 -10.660 4.667 1.00 97.44 85 TRP A O 1
ATOM 688 N N . ASP A 1 86 ? 5.005 -12.442 3.713 1.00 96.94 86 ASP A N 1
ATOM 689 C CA . ASP A 1 86 ? 3.755 -13.210 3.655 1.00 96.94 86 ASP A CA 1
ATOM 690 C C . ASP A 1 86 ? 3.121 -13.374 5.050 1.00 96.94 86 ASP A C 1
ATOM 692 O O . ASP A 1 86 ? 3.768 -13.698 6.048 1.00 96.94 86 ASP A O 1
ATOM 696 N N . GLY A 1 87 ? 1.825 -13.079 5.138 1.00 96.75 87 GLY A N 1
ATOM 697 C CA . GLY A 1 87 ? 1.045 -13.116 6.369 1.00 96.75 87 GLY A CA 1
ATOM 698 C C . GLY A 1 87 ? 1.297 -11.982 7.365 1.00 96.75 87 GLY A C 1
ATOM 699 O O . GLY A 1 87 ? 0.611 -11.934 8.396 1.00 96.75 87 GLY A O 1
ATOM 700 N N . VAL A 1 88 ? 2.220 -11.062 7.075 1.00 97.56 88 VAL A N 1
ATOM 701 C CA . VAL A 1 88 ? 2.431 -9.836 7.857 1.00 97.56 88 VAL A CA 1
ATOM 702 C C . VAL A 1 88 ? 1.286 -8.863 7.608 1.00 97.56 88 VAL A C 1
ATOM 704 O O . VAL A 1 88 ? 0.794 -8.727 6.491 1.00 97.56 88 VAL A O 1
ATOM 707 N N . TRP A 1 89 ? 0.865 -8.146 8.645 1.00 97.94 89 TRP A N 1
ATOM 708 C CA . TRP A 1 89 ? -0.157 -7.114 8.518 1.00 97.94 89 TRP A CA 1
ATOM 709 C C . TRP A 1 89 ? 0.455 -5.723 8.411 1.00 97.94 89 TRP A C 1
ATOM 711 O O . TRP A 1 89 ? 1.462 -5.411 9.051 1.00 97.94 89 TRP A O 1
ATOM 721 N N . VAL A 1 90 ? -0.197 -4.858 7.642 1.00 97.50 90 VAL A N 1
ATOM 722 C CA . VAL A 1 90 ? 0.157 -3.444 7.509 1.00 97.50 90 VAL A CA 1
ATOM 723 C C . VAL A 1 90 ? -1.082 -2.592 7.750 1.00 97.50 90 VAL A C 1
ATOM 725 O O . VAL A 1 90 ? -2.124 -2.820 7.136 1.00 97.50 90 VAL A O 1
ATOM 728 N N . ALA A 1 91 ? -0.957 -1.607 8.637 1.00 96.12 91 ALA A N 1
ATOM 729 C CA . ALA A 1 91 ? -2.015 -0.670 8.987 1.00 96.12 91 ALA A CA 1
ATOM 730 C C . ALA A 1 91 ? -1.594 0.768 8.660 1.00 96.12 91 ALA A C 1
ATOM 732 O O . ALA A 1 91 ? -0.586 1.280 9.161 1.00 96.12 91 ALA A O 1
ATOM 733 N N . GLY A 1 92 ? -2.391 1.437 7.832 1.00 95.81 92 GLY A N 1
ATOM 734 C CA . GLY A 1 92 ? -2.238 2.859 7.560 1.00 95.81 92 GLY A CA 1
ATOM 735 C C . GLY A 1 92 ? -3.268 3.671 8.314 1.00 95.81 92 GLY A C 1
ATOM 736 O O . GLY A 1 92 ? -4.467 3.402 8.229 1.00 95.81 92 GLY A O 1
ATOM 737 N N . TYR A 1 93 ? -2.798 4.700 9.002 1.00 95.38 93 TYR A N 1
ATOM 738 C CA . TYR A 1 93 ? -3.634 5.628 9.745 1.00 95.38 93 TYR A CA 1
ATOM 739 C C . TYR A 1 93 ? -3.632 7.015 9.107 1.00 95.38 93 TYR A C 1
ATOM 741 O O . TYR A 1 93 ? -2.642 7.421 8.504 1.00 95.38 93 TYR A O 1
ATOM 749 N N . THR A 1 94 ? -4.711 7.768 9.289 1.00 94.81 94 THR A N 1
ATOM 750 C CA . THR A 1 94 ? -4.768 9.196 8.957 1.00 94.81 94 THR A CA 1
ATOM 751 C C . THR A 1 94 ? -3.779 9.988 9.806 1.00 94.81 94 THR A C 1
ATOM 753 O O . THR A 1 94 ? -3.384 9.547 10.891 1.00 94.81 94 THR A O 1
ATOM 756 N N . SER A 1 95 ? -3.430 11.199 9.371 1.00 91.19 95 SER A N 1
ATOM 757 C CA . SER A 1 95 ? -2.818 12.183 10.268 1.00 91.19 95 SER A CA 1
ATOM 758 C C . SER A 1 95 ? -3.767 12.529 11.425 1.00 91.19 95 SER A C 1
ATOM 760 O O . SER A 1 95 ? -4.990 12.487 11.276 1.00 91.19 95 SER A O 1
ATOM 762 N N . SER A 1 96 ? -3.206 12.870 12.588 1.00 90.06 96 SER A N 1
ATOM 763 C CA . SER A 1 96 ? -3.976 13.339 13.744 1.00 90.06 96 SER A CA 1
ATOM 764 C C . SER A 1 96 ? -4.358 14.816 13.645 1.00 90.06 96 SER A C 1
ATOM 766 O O . SER A 1 96 ? -5.212 15.260 14.404 1.00 90.06 96 SER A O 1
ATOM 768 N N . THR A 1 97 ? -3.733 15.576 12.740 1.00 86.44 97 THR A N 1
ATOM 769 C CA . THR A 1 97 ? -3.892 17.036 12.643 1.00 86.44 97 THR A CA 1
ATOM 770 C C . THR A 1 97 ? -5.340 17.456 12.394 1.00 86.44 97 THR A C 1
ATOM 772 O O . THR A 1 97 ? -5.821 18.378 13.040 1.00 86.44 97 THR A O 1
ATOM 775 N N . GLU A 1 98 ? -6.050 16.767 11.498 1.00 83.19 98 GLU A N 1
ATOM 776 C CA . GLU A 1 98 ? -7.406 17.163 11.081 1.00 83.19 98 GLU A CA 1
ATOM 777 C C . GLU A 1 98 ? -8.516 16.526 11.932 1.00 83.19 98 GLU A C 1
ATOM 779 O O . GLU A 1 98 ? -9.613 17.066 12.036 1.00 83.19 98 GLU A O 1
ATOM 784 N N . LEU A 1 99 ? -8.237 15.377 12.554 1.00 87.44 99 LEU A N 1
ATOM 785 C CA . LEU A 1 99 ? -9.228 14.545 13.254 1.00 87.44 99 LEU A CA 1
ATOM 786 C C . LEU A 1 99 ? -9.011 14.482 14.775 1.00 87.44 99 LEU A C 1
ATOM 788 O O . LEU A 1 99 ? -9.678 13.711 15.468 1.00 87.44 99 LEU A O 1
ATOM 792 N N . GLY A 1 100 ? -8.023 15.215 15.298 1.00 88.81 100 GLY A N 1
ATOM 793 C CA . GLY A 1 100 ? -7.593 15.172 16.702 1.00 88.81 100 GLY A CA 1
ATOM 794 C C . GLY A 1 100 ? -6.924 13.858 17.126 1.00 88.81 100 GLY A C 1
ATOM 795 O O . GLY A 1 100 ? -6.424 13.746 18.239 1.00 88.81 100 GLY A O 1
ATOM 796 N N . SER A 1 101 ? -6.910 12.852 16.251 1.00 91.31 101 SER A N 1
ATOM 797 C CA . SER A 1 101 ? -6.446 11.488 16.519 1.00 91.31 101 SER A CA 1
ATOM 798 C C . SER A 1 101 ? -6.168 10.757 15.205 1.00 91.31 101 SER A C 1
ATOM 800 O O . SER A 1 101 ? -6.739 11.082 14.163 1.00 91.31 101 SER A O 1
ATOM 802 N N . ASN A 1 102 ? -5.277 9.765 15.242 1.00 93.88 102 ASN A N 1
ATOM 803 C CA . ASN A 1 102 ? -5.019 8.898 14.095 1.00 93.88 102 ASN A CA 1
ATOM 804 C C . ASN A 1 102 ? -6.181 7.903 13.942 1.00 93.88 102 ASN A C 1
ATOM 806 O O . ASN A 1 102 ? -6.442 7.119 14.854 1.00 93.88 102 ASN A O 1
ATOM 810 N N . ARG A 1 103 ? -6.859 7.902 12.793 1.00 94.00 103 ARG A N 1
ATOM 811 C CA . ARG A 1 103 ? -7.948 6.964 12.477 1.00 94.00 103 ARG A CA 1
ATOM 812 C C . ARG A 1 103 ? -7.462 5.921 11.484 1.00 94.00 103 ARG A C 1
ATOM 814 O O . ARG A 1 103 ? -6.652 6.239 10.618 1.00 94.00 103 ARG A O 1
ATOM 821 N N . LEU A 1 104 ? -7.923 4.681 11.605 1.00 94.62 104 LEU A N 1
ATOM 822 C CA . LEU A 1 104 ? -7.559 3.630 10.656 1.00 94.62 104 LEU A CA 1
ATOM 823 C C . LEU A 1 104 ? -8.106 3.985 9.265 1.00 94.62 104 LEU A C 1
ATOM 825 O O . LEU A 1 104 ? -9.306 4.199 9.110 1.00 94.62 104 LEU A O 1
ATOM 829 N N . PHE A 1 105 ? -7.220 4.069 8.273 1.00 96.75 105 PHE A N 1
ATOM 830 C CA . PHE A 1 105 ? -7.576 4.322 6.877 1.00 96.75 105 PHE A CA 1
ATOM 831 C C . PHE A 1 105 ? -7.612 3.022 6.078 1.00 96.75 105 PHE A C 1
ATOM 833 O O . PHE A 1 105 ? -8.553 2.781 5.328 1.00 96.75 105 PHE A O 1
ATOM 840 N N . TYR A 1 106 ? -6.618 2.156 6.272 1.00 97.69 106 TYR A N 1
ATOM 841 C CA . TYR A 1 106 ? -6.606 0.827 5.675 1.00 97.69 106 TYR A CA 1
ATOM 842 C C . TYR A 1 106 ? -5.889 -0.183 6.566 1.00 97.69 106 TYR A C 1
ATOM 844 O O . TYR A 1 106 ? -5.038 0.173 7.386 1.00 97.69 106 TYR A O 1
ATOM 852 N N . LEU A 1 107 ? -6.219 -1.451 6.359 1.00 97.75 107 LEU A N 1
ATOM 853 C CA . LEU A 1 107 ? -5.554 -2.598 6.960 1.00 97.75 107 LEU A CA 1
ATOM 854 C C . LEU A 1 107 ? -5.450 -3.687 5.895 1.00 97.75 107 LEU A C 1
ATOM 856 O O . LEU A 1 107 ? -6.454 -4.012 5.270 1.00 97.75 107 LEU A O 1
ATOM 860 N N . MET A 1 108 ? -4.271 -4.267 5.701 1.00 98.25 108 MET A N 1
ATOM 861 C CA . MET A 1 10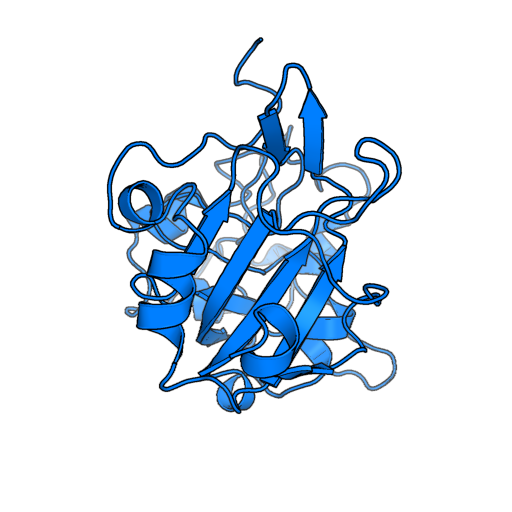8 ? -4.098 -5.411 4.804 1.00 98.25 108 MET A CA 1
ATOM 862 C C . MET A 1 108 ? -3.226 -6.481 5.446 1.00 98.25 108 MET A C 1
ATOM 864 O O . MET A 1 108 ? -2.234 -6.161 6.104 1.00 98.25 108 MET A O 1
ATOM 868 N N . ARG A 1 109 ? -3.572 -7.745 5.218 1.00 98.38 109 ARG A N 1
ATOM 869 C CA . ARG A 1 109 ? -2.643 -8.868 5.358 1.00 98.38 109 ARG A CA 1
ATOM 870 C C . ARG A 1 109 ? -1.889 -9.015 4.047 1.00 98.38 109 ARG A C 1
ATOM 872 O O . ARG A 1 109 ? -2.523 -9.081 3.003 1.00 98.38 109 ARG A O 1
ATOM 879 N N . VAL A 1 110 ? -0.567 -9.057 4.072 1.00 98.50 110 VAL A N 1
ATOM 880 C CA . VAL A 1 110 ? 0.227 -9.300 2.867 1.00 98.50 110 VAL A CA 1
ATOM 881 C C . VAL A 1 110 ? 0.057 -10.762 2.450 1.00 98.50 110 VAL A C 1
ATOM 883 O O . VAL A 1 110 ? 0.148 -11.653 3.291 1.00 98.50 110 VAL A O 1
ATOM 886 N N . SER A 1 111 ? -0.230 -10.990 1.169 1.00 97.75 111 SER A N 1
ATOM 887 C CA . SER A 1 111 ? -0.330 -12.328 0.559 1.00 97.75 111 SER A CA 1
ATOM 888 C C . SER A 1 111 ? 0.810 -12.625 -0.409 1.00 97.75 111 SER A C 1
ATOM 890 O O . SER A 1 111 ? 1.127 -13.783 -0.653 1.00 97.75 111 SER A O 1
ATOM 892 N N . GLN A 1 112 ? 1.394 -11.582 -0.998 1.00 97.94 112 GLN A N 1
ATOM 893 C CA . GLN A 1 112 ? 2.525 -11.669 -1.912 1.00 97.94 112 GLN A CA 1
ATOM 894 C C . GLN A 1 112 ? 3.421 -10.453 -1.704 1.00 97.94 112 GLN A C 1
ATOM 896 O O . GLN A 1 112 ? 2.943 -9.347 -1.418 1.00 97.94 112 GLN A O 1
ATOM 901 N N . ALA A 1 113 ? 4.719 -10.647 -1.890 1.00 98.31 113 ALA A N 1
ATOM 902 C CA . ALA A 1 113 ? 5.677 -9.564 -1.947 1.00 98.31 113 ALA A CA 1
ATOM 903 C C . ALA A 1 113 ? 6.719 -9.854 -3.023 1.00 98.31 113 ALA A C 1
ATOM 905 O O . ALA A 1 113 ? 7.139 -10.993 -3.189 1.00 98.31 113 ALA A O 1
ATOM 906 N N . PHE A 1 114 ? 7.121 -8.811 -3.740 1.00 98.38 114 PHE A N 1
ATOM 907 C CA . PHE A 1 114 ? 8.021 -8.925 -4.885 1.00 98.38 114 PHE A CA 1
ATOM 908 C C . PHE A 1 114 ? 9.276 -8.090 -4.666 1.00 98.38 114 PHE A C 1
ATOM 910 O O . PHE A 1 114 ? 9.219 -7.018 -4.054 1.00 98.38 114 PHE A O 1
ATOM 917 N N . GLU A 1 115 ? 10.402 -8.538 -5.213 1.00 97.56 115 GLU A N 1
ATOM 918 C CA . GLU A 1 115 ? 11.659 -7.791 -5.168 1.00 97.56 115 GLU A CA 1
ATOM 919 C C . GLU A 1 115 ? 11.633 -6.556 -6.071 1.00 97.56 115 GLU A C 1
ATOM 921 O O . GLU A 1 115 ? 12.322 -5.567 -5.814 1.00 97.56 115 GLU A O 1
ATOM 926 N N . SER A 1 116 ? 10.875 -6.613 -7.171 1.00 97.94 116 SER A N 1
ATOM 927 C CA . SER A 1 116 ? 10.892 -5.569 -8.195 1.00 97.94 116 SER A CA 1
ATOM 928 C C . SER A 1 116 ? 9.559 -5.389 -8.915 1.00 97.94 116 SER A C 1
ATOM 930 O O . SER A 1 116 ? 8.755 -6.312 -9.029 1.00 97.94 116 SER A O 1
ATOM 932 N N . HIS A 1 117 ? 9.370 -4.203 -9.502 1.00 98.00 117 HIS A N 1
ATOM 933 C CA . HIS A 1 117 ? 8.218 -3.900 -10.363 1.00 98.00 117 HIS A CA 1
ATOM 934 C C . HIS A 1 117 ? 8.112 -4.848 -11.562 1.00 98.00 117 HIS A C 1
ATOM 936 O O . HIS A 1 117 ? 7.013 -5.236 -11.941 1.00 98.00 117 HIS A O 1
ATOM 942 N N . ARG A 1 118 ? 9.244 -5.272 -12.144 1.00 98.00 118 ARG A N 1
ATOM 943 C CA . ARG A 1 118 ? 9.259 -6.267 -13.227 1.00 98.00 118 ARG A CA 1
ATOM 944 C C . ARG A 1 118 ? 8.707 -7.613 -12.767 1.00 98.00 118 ARG A C 1
ATOM 946 O O . ARG A 1 118 ? 7.936 -8.216 -13.502 1.00 98.00 118 ARG A O 1
ATOM 953 N N . GLU A 1 119 ? 9.125 -8.089 -11.601 1.00 98.06 119 GLU A N 1
ATOM 954 C CA . GLU A 1 119 ? 8.645 -9.359 -11.054 1.00 98.06 119 GLU A CA 1
ATOM 955 C C . GLU A 1 119 ? 7.145 -9.296 -10.749 1.00 98.06 119 GLU A C 1
ATOM 957 O O . GLU A 1 119 ? 6.400 -10.150 -11.219 1.00 98.06 119 GLU A O 1
ATOM 962 N N . PHE A 1 120 ? 6.692 -8.224 -10.089 1.00 98.19 120 PHE A N 1
ATOM 963 C CA . PHE A 1 120 ? 5.268 -7.951 -9.879 1.00 98.19 120 PHE A CA 1
ATOM 964 C C . PHE A 1 120 ? 4.490 -7.988 -11.204 1.00 98.19 120 PHE A C 1
ATOM 966 O O . PHE A 1 120 ? 3.455 -8.642 -11.314 1.00 98.19 120 PHE A O 1
ATOM 973 N N . TRP A 1 121 ? 4.988 -7.295 -12.234 1.00 98.25 121 TRP A N 1
ATOM 974 C CA . TRP A 1 121 ? 4.283 -7.165 -13.510 1.00 98.25 121 TRP A CA 1
ATOM 975 C C . TRP A 1 121 ? 4.184 -8.486 -14.279 1.00 98.25 121 TRP A C 1
ATOM 977 O O . TRP A 1 121 ? 3.179 -8.754 -14.935 1.00 98.25 121 TRP A O 1
ATOM 987 N N . LEU A 1 122 ? 5.230 -9.310 -14.211 1.00 97.62 122 LEU A N 1
ATOM 988 C CA . LEU A 1 122 ? 5.291 -10.608 -14.885 1.00 97.62 122 LEU A CA 1
ATOM 989 C C . LEU A 1 122 ? 4.655 -11.740 -14.069 1.00 97.62 122 LEU A C 1
ATOM 991 O O . LEU A 1 122 ? 4.584 -12.856 -14.567 1.00 97.62 122 LEU A O 1
ATOM 995 N N . SER A 1 123 ? 4.215 -11.475 -12.838 1.00 97.31 123 SER A N 1
ATOM 996 C CA . SER A 1 123 ? 3.572 -12.477 -11.994 1.00 97.31 123 SER A CA 1
ATOM 997 C C . SER A 1 123 ? 2.185 -12.846 -12.520 1.00 97.31 123 SER A C 1
ATOM 999 O O . SER A 1 123 ? 1.351 -11.968 -12.758 1.00 97.31 123 SER A O 1
ATOM 1001 N N . ASP A 1 124 ? 1.915 -14.147 -12.615 1.00 97.06 124 ASP A N 1
ATOM 1002 C CA . ASP A 1 124 ? 0.585 -14.688 -12.926 1.00 97.06 124 ASP A CA 1
ATOM 1003 C C . ASP A 1 124 ? -0.366 -14.641 -11.715 1.00 97.06 124 ASP A C 1
ATOM 1005 O O . ASP A 1 124 ? -1.573 -14.828 -11.853 1.00 97.06 124 ASP A O 1
ATOM 1009 N N . CYS A 1 125 ? 0.154 -14.360 -10.514 1.00 95.38 125 CYS A N 1
ATOM 1010 C CA . CYS A 1 125 ? -0.648 -14.249 -9.294 1.00 95.38 125 CYS A CA 1
ATOM 1011 C C . CYS A 1 125 ? -1.443 -12.937 -9.224 1.00 95.38 125 CYS A C 1
ATOM 1013 O O . CYS A 1 125 ? -2.352 -12.813 -8.402 1.00 95.38 125 CYS A O 1
ATOM 1015 N N . ILE A 1 126 ? -1.084 -11.942 -10.042 1.00 97.38 126 ILE A N 1
ATOM 10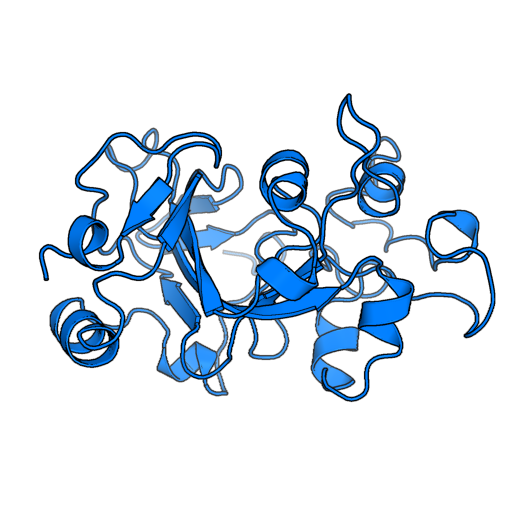16 C CA . ILE A 1 126 ? -1.737 -10.633 -10.075 1.00 97.38 126 ILE A CA 1
ATOM 1017 C C . ILE A 1 126 ? -2.559 -10.529 -11.366 1.00 97.38 126 ILE A C 1
ATOM 1019 O O . ILE A 1 126 ? -1.972 -10.615 -12.446 1.00 97.38 126 ILE A O 1
ATOM 1023 N N . PRO A 1 127 ? -3.883 -10.298 -11.292 1.00 96.50 127 PRO A N 1
ATOM 1024 C CA . PRO A 1 127 ? -4.714 -10.112 -12.479 1.00 96.50 127 PRO A CA 1
ATOM 1025 C C . PRO A 1 127 ? -4.248 -8.933 -13.338 1.00 96.50 127 PRO A C 1
ATOM 1027 O O . PRO A 1 127 ? -3.858 -7.882 -12.814 1.00 96.50 127 PRO A O 1
ATOM 1030 N N . ASP A 1 128 ? -4.334 -9.070 -14.658 1.00 97.69 128 ASP A N 1
ATOM 1031 C CA . ASP A 1 128 ? -3.886 -8.034 -15.594 1.00 97.69 128 ASP A CA 1
ATOM 1032 C C . ASP A 1 128 ? -4.711 -6.743 -15.481 1.00 97.69 128 ASP A C 1
ATOM 1034 O O . ASP A 1 128 ? -4.180 -5.640 -15.655 1.00 97.69 128 ASP A O 1
ATOM 1038 N N . GLU A 1 129 ? -5.985 -6.845 -15.098 1.00 96.88 129 GLU A N 1
ATOM 1039 C CA . GLU A 1 129 ? -6.833 -5.693 -14.791 1.00 96.88 129 GLU A CA 1
ATOM 1040 C C . GLU A 1 129 ? -6.297 -4.920 -13.583 1.00 96.88 129 GLU A C 1
ATOM 1042 O O . GLU A 1 129 ? -6.261 -3.688 -13.602 1.00 96.88 129 GLU A O 1
ATOM 1047 N N . ALA A 1 130 ? -5.825 -5.627 -12.550 1.00 97.19 130 ALA A N 1
ATOM 1048 C CA . ALA A 1 130 ? -5.237 -5.005 -11.369 1.00 97.19 130 ALA A CA 1
ATOM 1049 C C . ALA A 1 130 ? -3.883 -4.358 -11.691 1.00 97.19 130 ALA A C 1
ATOM 1051 O O . ALA A 1 130 ? -3.626 -3.240 -11.242 1.00 97.19 130 ALA A O 1
ATOM 1052 N N . LYS A 1 131 ? -3.044 -5.000 -12.518 1.00 98.31 131 LYS A N 1
ATOM 1053 C CA . LYS A 1 131 ? -1.790 -4.397 -13.012 1.00 98.31 131 LYS A CA 1
ATOM 1054 C C . LYS A 1 131 ? -2.067 -3.105 -13.778 1.00 98.31 131 LYS A C 1
ATOM 1056 O O . LYS A 1 131 ? -1.459 -2.077 -13.489 1.00 98.31 131 LYS A O 1
ATOM 1061 N N . SER A 1 132 ? -3.024 -3.141 -14.704 1.00 98.00 132 SER A N 1
ATOM 1062 C CA . SER A 1 132 ? -3.403 -1.992 -15.533 1.00 98.00 132 SER A CA 1
ATOM 1063 C C . SER A 1 132 ? -3.963 -0.842 -14.694 1.00 98.00 132 SER A C 1
ATOM 1065 O O . SER A 1 132 ? -3.553 0.303 -14.873 1.00 98.00 132 SER A O 1
ATOM 1067 N N . ALA A 1 133 ? -4.828 -1.142 -13.719 1.00 97.31 133 ALA A N 1
ATOM 1068 C CA . ALA A 1 133 ? -5.412 -0.155 -12.807 1.00 97.31 133 ALA A CA 1
ATOM 1069 C C . ALA A 1 133 ? -4.381 0.531 -11.889 1.00 97.31 133 ALA A C 1
ATOM 1071 O O . ALA A 1 133 ? -4.658 1.589 -11.324 1.00 97.31 133 ALA A O 1
ATOM 1072 N N . LYS A 1 134 ? -3.198 -0.069 -11.728 1.00 97.38 134 LYS A N 1
ATOM 1073 C CA . LYS A 1 134 ? -2.110 0.418 -10.868 1.00 97.38 134 LYS A CA 1
ATOM 1074 C C . LYS A 1 134 ? -0.913 0.948 -11.647 1.00 97.38 134 LYS A C 1
ATOM 1076 O O . LYS A 1 134 ? 0.071 1.371 -11.044 1.00 97.38 134 LYS A O 1
ATOM 1081 N N . ALA A 1 135 ? -0.963 0.924 -12.974 1.00 97.94 135 ALA A N 1
ATOM 1082 C CA . ALA A 1 135 ? 0.178 1.278 -13.796 1.00 97.94 135 ALA A CA 1
ATOM 1083 C C . ALA A 1 135 ? 0.399 2.800 -13.807 1.00 97.94 135 ALA A C 1
ATOM 1085 O O . ALA A 1 135 ? -0.441 3.558 -14.290 1.00 97.94 135 ALA A O 1
ATOM 1086 N N . ALA A 1 136 ? 1.565 3.254 -13.346 1.00 97.06 136 ALA A N 1
ATOM 1087 C CA . ALA A 1 136 ? 1.909 4.677 -13.227 1.00 97.06 136 ALA A CA 1
ATOM 1088 C C . ALA A 1 136 ? 1.912 5.437 -14.570 1.00 97.06 136 ALA A C 1
ATOM 1090 O O . ALA A 1 136 ? 1.793 6.660 -14.602 1.00 97.06 136 ALA A O 1
ATOM 1091 N N . HIS A 1 137 ? 2.052 4.725 -15.693 1.00 96.94 137 HIS A N 1
ATOM 1092 C CA . HIS A 1 137 ? 1.991 5.304 -17.039 1.00 96.94 137 HIS A CA 1
ATOM 1093 C C . HIS A 1 137 ? 0.555 5.464 -17.579 1.00 96.94 137 HIS A C 1
ATOM 1095 O O . HIS A 1 137 ? 0.366 6.138 -18.591 1.00 96.94 137 HIS A O 1
ATOM 1101 N N . LEU A 1 138 ? -0.445 4.874 -16.910 1.00 97.00 138 LEU A N 1
ATOM 1102 C CA . LEU A 1 138 ? -1.867 4.945 -17.279 1.00 97.00 138 LEU A CA 1
ATOM 1103 C C . LEU A 1 138 ? -2.688 5.771 -16.288 1.00 97.00 138 LEU A C 1
ATOM 1105 O O . LEU A 1 138 ? -3.616 6.462 -16.701 1.00 97.00 138 LEU A O 1
ATOM 1109 N N . ASP A 1 139 ? -2.345 5.716 -15.000 1.00 95.56 139 ASP A N 1
ATOM 1110 C CA . ASP A 1 139 ? -3.084 6.389 -13.936 1.00 95.56 139 ASP A CA 1
ATOM 1111 C C . ASP A 1 139 ? -2.180 7.291 -13.089 1.00 95.56 139 ASP A C 1
ATOM 1113 O O . ASP A 1 139 ? -1.063 6.931 -12.701 1.00 95.56 139 ASP A O 1
ATOM 1117 N N . LYS A 1 140 ? -2.695 8.474 -12.743 1.00 94.62 140 LYS A N 1
ATOM 1118 C CA . LYS A 1 140 ? -1.947 9.465 -11.963 1.00 94.62 140 LYS A CA 1
ATOM 1119 C C . LYS A 1 140 ? -1.597 9.013 -10.542 1.00 94.62 140 LYS A C 1
ATOM 1121 O O . LYS A 1 140 ? -0.666 9.569 -9.968 1.00 94.62 140 LYS A O 1
ATOM 1126 N N . PHE A 1 141 ? -2.294 8.023 -9.995 1.00 95.62 141 PHE A N 1
ATOM 1127 C CA . PHE A 1 141 ? -2.035 7.395 -8.697 1.00 95.62 141 PHE A CA 1
ATOM 1128 C C . PHE A 1 141 ? -1.472 5.974 -8.817 1.00 95.62 141 PHE A C 1
ATOM 1130 O O . PHE A 1 141 ? -1.360 5.273 -7.808 1.00 95.62 141 PHE A O 1
ATOM 1137 N N . GLY A 1 142 ? -1.148 5.518 -10.030 1.00 96.75 142 GLY A N 1
ATOM 1138 C CA . GLY A 1 142 ? -0.564 4.198 -10.232 1.00 96.75 142 GLY A CA 1
ATOM 1139 C C . GLY A 1 142 ? 0.733 4.037 -9.437 1.00 96.75 142 GLY A C 1
ATOM 1140 O O . GLY A 1 142 ? 1.603 4.897 -9.489 1.00 96.75 142 GLY A O 1
ATOM 1141 N N . ASP A 1 143 ? 0.873 2.957 -8.675 1.00 96.69 143 ASP A N 1
ATOM 1142 C CA . ASP A 1 143 ? 2.056 2.688 -7.852 1.00 96.69 143 ASP A CA 1
ATOM 1143 C C . ASP A 1 143 ? 2.959 1.585 -8.421 1.00 96.69 143 ASP A C 1
ATOM 1145 O O . ASP A 1 143 ? 3.945 1.225 -7.778 1.00 96.69 143 ASP A O 1
ATOM 1149 N N . ILE A 1 144 ? 2.655 1.081 -9.621 1.00 97.69 144 ILE A N 1
ATOM 1150 C CA . ILE A 1 144 ? 3.411 0.040 -10.322 1.00 97.69 144 ILE A CA 1
ATOM 1151 C C . ILE A 1 144 ? 3.999 0.579 -11.627 1.00 97.69 144 ILE A C 1
ATOM 1153 O O . ILE A 1 144 ? 3.304 1.198 -12.436 1.00 97.69 144 ILE A O 1
ATOM 1157 N N . TYR A 1 145 ? 5.270 0.273 -11.886 1.00 97.62 145 TYR A N 1
ATOM 1158 C CA . TYR A 1 145 ? 5.938 0.627 -13.138 1.00 97.62 145 TYR A CA 1
ATOM 1159 C C . TYR A 1 145 ? 5.957 -0.570 -14.094 1.00 97.62 145 TYR A C 1
ATOM 1161 O O . TYR A 1 145 ? 6.538 -1.613 -13.801 1.00 97.62 145 TYR A O 1
ATOM 1169 N N . GLN A 1 146 ? 5.353 -0.414 -15.275 1.00 98.00 146 GLN A N 1
ATOM 1170 C CA . GLN A 1 146 ? 5.352 -1.458 -16.301 1.00 98.00 146 GLN A CA 1
ATOM 1171 C C . GLN A 1 146 ? 6.720 -1.541 -16.999 1.00 98.00 146 GLN A C 1
ATOM 1173 O O . GLN A 1 146 ? 7.200 -0.521 -17.510 1.00 98.00 146 GLN A O 1
ATOM 1178 N N . PRO A 1 147 ? 7.349 -2.726 -17.091 1.00 98.19 147 PRO A N 1
ATOM 1179 C CA . PRO A 1 147 ? 8.557 -2.904 -17.880 1.00 98.19 147 PRO A CA 1
ATOM 1180 C C . PRO A 1 147 ? 8.245 -2.833 -19.386 1.00 98.19 147 PRO A C 1
ATOM 1182 O O . PRO A 1 147 ? 7.282 -3.421 -19.872 1.00 98.19 147 PRO A O 1
ATOM 1185 N N . LYS A 1 148 ? 9.107 -2.160 -20.158 1.00 97.75 148 LYS A N 1
ATOM 1186 C CA . LYS A 1 148 ? 9.032 -2.067 -21.633 1.00 97.75 148 LYS A CA 1
ATOM 1187 C C . LYS A 1 148 ? 9.270 -3.407 -22.328 1.00 97.75 148 LYS A C 1
ATOM 1189 O O . LYS A 1 148 ? 8.929 -3.573 -23.495 1.00 97.75 148 LYS A O 1
ATOM 1194 N N . ARG A 1 149 ? 9.956 -4.330 -21.651 1.00 95.25 149 ARG A N 1
ATOM 1195 C CA . ARG A 1 149 ? 10.340 -5.651 -22.160 1.00 95.25 149 ARG A CA 1
ATOM 1196 C C . ARG A 1 149 ? 10.311 -6.664 -21.028 1.00 95.25 149 ARG A C 1
ATOM 1198 O O . ARG A 1 149 ? 10.598 -6.327 -19.883 1.00 95.25 149 ARG A O 1
ATOM 1205 N N . THR A 1 150 ? 10.055 -7.921 -21.368 1.00 92.56 150 THR A N 1
ATOM 1206 C CA . THR A 1 150 ? 10.100 -9.024 -20.404 1.00 92.56 150 THR A CA 1
ATOM 1207 C C . THR A 1 150 ? 11.512 -9.288 -19.895 1.00 92.56 150 THR A C 1
ATOM 1209 O O . THR A 1 150 ? 11.645 -9.796 -18.793 1.00 92.56 150 THR A O 1
ATOM 1212 N N . SER A 1 151 ? 12.571 -8.923 -20.623 1.00 90.06 151 SER A N 1
ATOM 1213 C CA . SER A 1 151 ? 13.974 -9.050 -20.209 1.00 90.06 151 SER A CA 1
ATOM 1214 C C . SER A 1 151 ? 14.620 -7.690 -19.921 1.00 90.06 151 SER A C 1
ATOM 1216 O O . SER A 1 151 ? 14.227 -6.657 -20.467 1.00 90.06 151 SER A O 1
ATOM 1218 N N . GLY A 1 152 ? 15.633 -7.673 -19.053 1.00 89.56 152 GLY A N 1
ATOM 1219 C CA . GLY A 1 152 ? 16.361 -6.455 -18.702 1.00 89.56 152 GLY A CA 1
ATOM 1220 C C . GLY A 1 152 ? 16.765 -6.408 -17.237 1.00 89.56 152 GLY A C 1
ATOM 1221 O O . GLY A 1 152 ? 16.579 -7.371 -16.495 1.00 89.56 152 GLY A O 1
ATOM 1222 N N . ARG A 1 153 ? 17.331 -5.272 -16.822 1.00 94.50 153 ARG A N 1
ATOM 1223 C CA . ARG A 1 153 ? 17.747 -5.070 -15.435 1.00 94.50 153 ARG A CA 1
ATOM 1224 C C . ARG A 1 153 ? 16.565 -4.501 -14.629 1.00 94.50 153 ARG A C 1
ATOM 1226 O O . ARG A 1 153 ? 16.154 -3.377 -14.915 1.00 94.50 153 ARG A O 1
ATOM 1233 N N . PRO A 1 154 ? 16.027 -5.225 -13.628 1.00 96.44 154 PRO A N 1
ATOM 1234 C CA . PRO A 1 154 ? 14.773 -4.862 -12.955 1.00 96.44 154 PRO A CA 1
ATOM 1235 C C . PRO A 1 154 ? 14.847 -3.560 -12.145 1.00 96.44 154 PRO A C 1
ATOM 1237 O O . PRO A 1 154 ? 13.823 -2.960 -11.855 1.00 96.44 154 PRO A O 1
ATOM 1240 N N . TYR A 1 155 ? 16.046 -3.085 -11.824 1.00 96.81 155 TYR A N 1
ATOM 1241 C CA . TYR A 1 155 ? 16.260 -1.902 -10.986 1.00 96.81 155 TYR A CA 1
ATOM 1242 C C . TYR A 1 155 ? 16.680 -0.657 -11.780 1.00 96.81 155 TYR A C 1
ATOM 1244 O O . TYR A 1 155 ? 17.219 0.296 -11.230 1.00 96.81 155 TYR A O 1
ATOM 1252 N N . TYR A 1 156 ? 16.499 -0.671 -13.101 1.00 96.06 156 TYR A N 1
ATOM 1253 C CA . TYR A 1 156 ? 16.939 0.410 -13.978 1.00 96.06 156 TYR A CA 1
ATOM 1254 C C . TYR A 1 156 ? 15.735 1.101 -14.608 1.00 96.06 156 TYR A C 1
ATOM 1256 O O . TYR A 1 156 ? 15.078 0.537 -15.481 1.00 96.06 156 TYR A O 1
ATOM 1264 N N . TYR A 1 157 ? 15.468 2.339 -14.187 1.00 94.94 157 TYR A N 1
ATOM 1265 C CA . TYR A 1 157 ? 14.239 3.065 -14.527 1.00 94.94 157 TYR A CA 1
ATOM 1266 C C . TYR A 1 157 ? 13.961 3.171 -16.037 1.00 94.94 157 TYR A C 1
ATOM 1268 O O . TYR A 1 157 ? 12.813 3.089 -16.452 1.00 94.94 157 TYR A O 1
ATOM 1276 N N . TRP A 1 158 ? 14.988 3.272 -16.890 1.00 95.50 158 TRP A N 1
ATOM 1277 C CA . TRP A 1 158 ? 14.792 3.379 -18.342 1.00 95.50 158 TRP A CA 1
ATOM 1278 C C . TRP A 1 158 ? 14.229 2.103 -18.992 1.00 95.50 158 TRP A C 1
ATOM 1280 O O . TRP A 1 158 ? 13.742 2.165 -20.125 1.00 95.50 158 TRP A O 1
ATOM 1290 N N . HIS A 1 159 ? 14.266 0.958 -18.295 1.00 97.25 159 HIS A N 1
ATOM 1291 C CA . HIS A 1 159 ? 13.604 -0.281 -18.718 1.00 97.25 159 HIS A CA 1
ATOM 1292 C C . HIS A 1 159 ? 12.087 -0.262 -18.491 1.00 97.25 159 HIS A C 1
ATOM 1294 O O . HIS A 1 159 ? 11.415 -1.190 -18.935 1.00 97.25 159 HIS A O 1
ATOM 1300 N N . TYR A 1 160 ? 11.545 0.774 -17.855 1.00 97.56 160 TYR A N 1
ATOM 1301 C CA . TYR A 1 160 ? 10.121 0.941 -17.583 1.00 97.56 160 TYR A CA 1
ATOM 1302 C C . TYR A 1 160 ? 9.526 2.054 -18.442 1.00 97.56 160 TYR A C 1
ATOM 1304 O O . TYR A 1 160 ? 10.256 2.906 -18.957 1.00 97.56 160 TYR A O 1
ATOM 1312 N N . TYR A 1 161 ? 8.211 2.017 -18.648 1.00 96.88 161 TYR A N 1
ATOM 1313 C CA . TYR A 1 161 ? 7.485 3.159 -19.200 1.00 96.88 161 TYR A CA 1
ATOM 1314 C C . TYR A 1 161 ? 7.529 4.325 -18.213 1.00 96.88 161 TYR A C 1
ATOM 1316 O O . TYR A 1 161 ? 7.402 4.123 -17.005 1.00 96.88 161 TYR A O 1
ATOM 1324 N N . ASP A 1 162 ? 7.712 5.534 -18.742 1.00 95.44 162 ASP A N 1
ATOM 1325 C CA . ASP A 1 162 ? 7.663 6.742 -17.927 1.00 95.44 162 ASP A CA 1
ATOM 1326 C C . ASP A 1 162 ? 6.228 6.944 -17.405 1.00 95.44 162 ASP A C 1
ATOM 1328 O O . ASP A 1 162 ? 5.271 6.611 -18.116 1.00 95.44 162 ASP A O 1
ATOM 1332 N N . PRO A 1 163 ? 6.050 7.492 -16.191 1.00 95.69 163 PRO A N 1
ATOM 1333 C CA . PRO A 1 163 ? 4.724 7.804 -15.672 1.00 95.69 163 PRO A CA 1
ATOM 1334 C C . PRO A 1 163 ? 3.945 8.765 -16.568 1.00 95.69 163 PRO A C 1
ATOM 1336 O O . PRO A 1 163 ? 4.522 9.538 -17.339 1.00 95.69 163 PRO A O 1
ATOM 1339 N N . CYS A 1 164 ? 2.617 8.765 -16.442 1.00 94.00 164 CYS A N 1
ATOM 1340 C CA . CYS A 1 164 ? 1.795 9.742 -17.142 1.00 94.00 164 CYS A CA 1
ATOM 1341 C C . CYS A 1 164 ? 2.145 11.162 -16.661 1.00 94.00 164 CYS A C 1
ATOM 1343 O O . CYS A 1 164 ? 2.589 11.369 -15.533 1.00 94.00 164 CYS A O 1
ATOM 1345 N N . LYS A 1 165 ? 1.941 12.174 -17.514 1.00 91.25 165 LYS A N 1
ATOM 1346 C CA . LYS A 1 165 ? 2.416 13.553 -17.258 1.00 91.25 165 LYS A CA 1
ATOM 1347 C C . LYS A 1 165 ? 1.928 14.166 -15.940 1.00 91.25 165 LYS A C 1
ATOM 1349 O O . LYS A 1 165 ? 2.575 15.052 -15.405 1.00 91.25 165 LYS A O 1
ATOM 1354 N N . ASN A 1 166 ? 0.769 13.735 -15.455 1.00 90.50 166 ASN A N 1
ATOM 1355 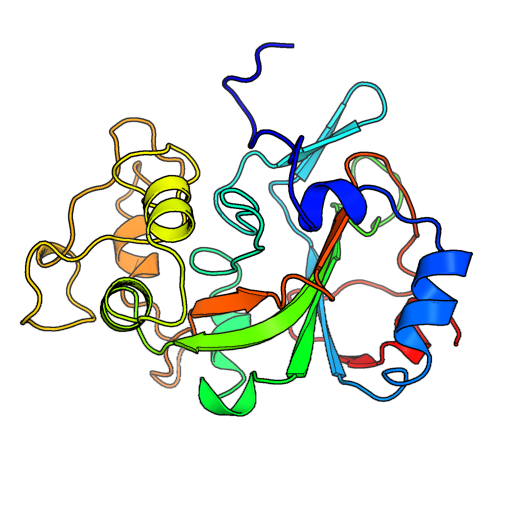C CA . ASN A 1 166 ? 0.134 14.203 -14.225 1.00 90.50 166 ASN A CA 1
ATOM 1356 C C . ASN A 1 166 ? 0.288 13.214 -13.057 1.00 90.50 166 ASN A C 1
ATOM 1358 O O . ASN A 1 166 ? -0.460 13.312 -12.084 1.00 90.50 166 ASN A O 1
ATOM 1362 N N . HIS A 1 167 ? 1.195 12.242 -13.172 1.00 92.38 167 HIS A N 1
ATOM 1363 C CA . HIS A 1 167 ? 1.475 11.290 -12.111 1.00 92.38 167 HIS A CA 1
ATOM 1364 C C . HIS A 1 167 ? 2.026 12.006 -10.873 1.00 92.38 167 HIS A C 1
ATOM 1366 O O . HIS A 1 167 ? 2.870 12.896 -10.984 1.00 92.38 167 HIS A O 1
ATOM 1372 N N . VAL A 1 168 ? 1.563 11.613 -9.686 1.00 88.38 168 VAL A N 1
ATOM 1373 C CA . VAL A 1 168 ? 1.862 12.335 -8.435 1.00 88.38 168 VAL A CA 1
ATOM 1374 C C . VAL A 1 168 ? 3.345 12.312 -8.040 1.00 88.38 168 VAL A C 1
ATOM 1376 O O . VAL A 1 168 ? 3.764 13.155 -7.257 1.00 88.38 168 VAL A O 1
ATOM 1379 N N . HIS A 1 169 ? 4.155 11.402 -8.598 1.00 80.75 169 HIS A N 1
ATOM 1380 C CA . HIS A 1 169 ? 5.621 11.373 -8.435 1.00 80.75 169 HIS A CA 1
ATOM 1381 C C . HIS A 1 169 ? 6.392 11.807 -9.708 1.00 80.75 169 HIS A C 1
ATOM 1383 O O . HIS A 1 169 ? 7.582 11.506 -9.855 1.00 80.75 169 HIS A O 1
ATOM 1389 N N . CYS A 1 170 ? 5.728 12.451 -10.680 1.00 75.62 170 CYS A N 1
ATOM 1390 C CA . CYS A 1 170 ? 6.346 12.816 -11.962 1.00 75.62 170 CYS A CA 1
ATOM 1391 C C . CYS A 1 170 ? 7.329 13.988 -11.833 1.00 75.62 170 CYS A C 1
ATOM 1393 O O . CYS A 1 170 ? 8.392 13.986 -12.461 1.00 75.62 170 CYS A O 1
ATOM 1395 N N . GLU A 1 171 ? 6.987 14.990 -11.024 1.00 65.00 171 GLU A N 1
ATOM 1396 C CA . GLU A 1 171 ? 7.854 16.140 -10.784 1.00 65.00 171 GLU A CA 1
ATOM 1397 C C . GLU A 1 171 ? 9.021 15.700 -9.884 1.00 65.00 171 GLU A C 1
ATOM 1399 O O . GLU A 1 171 ? 8.822 14.984 -8.910 1.00 65.00 171 GLU A O 1
ATOM 1404 N N . LEU A 1 172 ? 10.254 16.089 -10.233 1.00 59.41 172 LEU A N 1
ATOM 1405 C CA . LEU A 1 172 ? 11.517 15.791 -9.521 1.00 59.41 172 LEU A CA 1
ATOM 1406 C C . LEU A 1 172 ? 12.186 14.426 -9.783 1.00 59.41 172 LEU A C 1
ATOM 1408 O O . LEU A 1 172 ? 13.296 14.194 -9.303 1.00 59.41 172 LEU A O 1
ATOM 1412 N N . GLY A 1 173 ? 11.598 13.539 -10.594 1.00 64.06 173 GLY A N 1
ATOM 1413 C CA . GLY A 1 173 ? 12.209 12.233 -10.899 1.00 64.06 173 GLY A CA 1
ATOM 1414 C C . GLY A 1 173 ? 12.223 11.265 -9.710 1.00 64.06 173 GLY A C 1
ATOM 1415 O O . GLY A 1 173 ? 12.951 10.269 -9.737 1.00 64.06 173 GLY A O 1
ATOM 1416 N N . ASP A 1 174 ? 11.411 11.541 -8.688 1.00 80.62 174 ASP A N 1
ATOM 1417 C CA . ASP A 1 174 ? 11.268 10.708 -7.495 1.00 80.62 174 ASP A CA 1
ATOM 1418 C C . ASP A 1 174 ? 10.731 9.312 -7.824 1.00 80.62 174 ASP A C 1
ATOM 1420 O O . ASP A 1 174 ? 11.165 8.338 -7.213 1.00 80.62 174 ASP A O 1
ATOM 1424 N N . TRP A 1 175 ? 9.944 9.175 -8.894 1.00 91.25 175 TRP A N 1
ATOM 1425 C CA . TRP A 1 175 ? 9.519 7.875 -9.421 1.00 91.25 175 TRP A CA 1
ATOM 1426 C C . TRP A 1 175 ? 10.684 6.918 -9.740 1.00 91.25 175 TRP A C 1
ATOM 1428 O O . TRP A 1 175 ? 10.548 5.700 -9.651 1.00 91.25 175 TRP A O 1
ATOM 1438 N N . ARG A 1 176 ? 11.875 7.441 -10.070 1.00 93.56 176 ARG A N 1
ATOM 1439 C CA . ARG A 1 176 ? 13.068 6.604 -10.297 1.00 93.56 176 ARG A CA 1
ATOM 1440 C C . ARG A 1 176 ? 13.543 5.950 -9.002 1.00 93.56 176 ARG A C 1
ATOM 1442 O O . ARG A 1 176 ? 14.059 4.834 -9.043 1.00 93.56 176 ARG A O 1
ATOM 1449 N N . LYS A 1 177 ? 13.374 6.630 -7.862 1.00 92.38 177 LYS A N 1
ATOM 1450 C CA . LYS A 1 177 ? 13.662 6.064 -6.538 1.00 92.38 177 LYS A CA 1
ATOM 1451 C C . LYS A 1 177 ? 12.638 4.999 -6.172 1.00 92.38 177 LYS A C 1
ATOM 1453 O O . LYS A 1 177 ? 13.025 4.030 -5.542 1.00 92.38 177 LYS A O 1
ATOM 1458 N N . ASP A 1 178 ? 11.390 5.115 -6.617 1.00 93.50 178 ASP A N 1
ATOM 1459 C CA . ASP A 1 178 ? 10.393 4.061 -6.389 1.00 93.50 178 ASP A CA 1
ATOM 1460 C C . ASP A 1 178 ? 10.754 2.735 -7.083 1.00 93.50 178 ASP A C 1
ATOM 1462 O O . ASP A 1 178 ? 10.290 1.671 -6.671 1.00 93.50 178 ASP A O 1
ATOM 1466 N N . ILE A 1 179 ? 11.586 2.786 -8.130 1.00 95.94 179 ILE A N 1
ATOM 1467 C CA . ILE A 1 179 ? 12.063 1.606 -8.866 1.00 95.94 179 ILE A CA 1
ATOM 1468 C C . ILE A 1 179 ? 13.279 0.949 -8.195 1.00 95.94 179 ILE A C 1
ATOM 1470 O O . ILE A 1 179 ? 13.379 -0.276 -8.194 1.00 95.94 179 ILE A O 1
ATOM 1474 N N . ASP A 1 180 ? 14.215 1.732 -7.648 1.00 95.75 180 ASP A N 1
ATOM 1475 C CA . ASP A 1 180 ? 15.460 1.218 -7.042 1.00 95.75 180 ASP A CA 1
ATOM 1476 C C . ASP A 1 180 ? 15.791 1.911 -5.717 1.00 95.75 180 ASP A C 1
ATOM 1478 O O . ASP A 1 180 ? 16.909 2.385 -5.492 1.00 95.75 180 ASP A O 1
ATOM 1482 N N . TYR A 1 181 ? 14.812 1.984 -4.817 1.00 95.44 181 TYR A N 1
ATOM 1483 C CA . TYR A 1 181 ? 15.079 2.446 -3.465 1.00 95.44 181 TYR A CA 1
ATOM 1484 C C . TYR A 1 181 ? 15.993 1.447 -2.762 1.00 95.44 181 TYR A C 1
ATOM 1486 O O . TYR A 1 181 ? 15.712 0.248 -2.731 1.00 95.44 181 TYR A O 1
ATOM 1494 N N . LYS A 1 182 ? 17.046 1.963 -2.130 1.00 95.75 182 LYS A N 1
ATOM 1495 C CA . LYS A 1 182 ? 17.905 1.216 -1.214 1.00 95.75 182 LYS A CA 1
ATOM 1496 C C . LYS A 1 182 ? 17.999 1.960 0.100 1.00 95.75 182 LYS A C 1
ATOM 1498 O O . LYS A 1 182 ? 18.159 3.182 0.115 1.00 95.75 182 LYS A O 1
ATOM 1503 N N . ASP A 1 183 ? 17.930 1.223 1.197 1.00 94.50 183 ASP A N 1
ATOM 1504 C CA . ASP A 1 183 ? 18.299 1.775 2.491 1.00 94.50 183 ASP A CA 1
ATOM 1505 C C . ASP A 1 183 ? 19.827 1.914 2.627 1.00 94.50 183 ASP A C 1
ATOM 1507 O O . ASP A 1 183 ? 20.605 1.598 1.723 1.00 94.50 183 ASP A O 1
ATOM 1511 N N . ARG A 1 184 ? 20.275 2.392 3.792 1.00 94.50 184 ARG A N 1
ATOM 1512 C CA . ARG A 1 184 ? 21.703 2.592 4.088 1.00 94.50 184 ARG A CA 1
ATOM 1513 C C . ARG A 1 184 ? 22.540 1.304 4.083 1.00 94.50 184 ARG A C 1
ATOM 1515 O O . ARG A 1 184 ? 23.761 1.397 4.085 1.00 94.50 184 ARG A O 1
ATOM 1522 N N . TYR A 1 185 ? 21.902 0.136 4.119 1.00 94.25 185 TYR A N 1
ATOM 1523 C CA . TYR A 1 185 ? 22.542 -1.178 4.078 1.00 94.25 185 TYR A CA 1
ATOM 1524 C C . TYR A 1 185 ? 22.437 -1.829 2.693 1.00 94.25 185 TYR A C 1
ATOM 1526 O O . TYR A 1 185 ? 22.859 -2.967 2.513 1.00 94.25 185 TYR A O 1
ATOM 1534 N N . GLY A 1 186 ? 21.894 -1.112 1.704 1.00 95.25 186 GLY A N 1
ATOM 1535 C CA . GLY A 1 186 ? 21.725 -1.608 0.342 1.00 95.25 186 GLY A CA 1
ATOM 1536 C C . GLY A 1 186 ? 20.489 -2.483 0.148 1.00 95.25 186 GLY A C 1
ATOM 1537 O O . GLY A 1 186 ? 20.303 -3.007 -0.953 1.00 95.25 186 GLY A O 1
ATOM 1538 N N . ARG A 1 187 ? 19.631 -2.630 1.165 1.00 96.06 187 ARG A N 1
ATOM 1539 C CA . ARG A 1 187 ? 18.419 -3.441 1.059 1.00 96.06 187 ARG A CA 1
ATOM 1540 C C . ARG A 1 187 ? 17.334 -2.692 0.313 1.00 96.06 187 ARG A C 1
ATOM 1542 O O . ARG A 1 187 ? 17.112 -1.502 0.545 1.00 96.06 187 ARG A O 1
ATOM 1549 N N . ARG A 1 188 ? 16.659 -3.403 -0.586 1.00 96.75 188 ARG A N 1
ATOM 1550 C CA . ARG A 1 188 ? 15.592 -2.850 -1.415 1.00 96.75 188 ARG A CA 1
ATOM 1551 C C . ARG A 1 188 ? 14.237 -2.973 -0.748 1.00 96.75 188 ARG A C 1
ATOM 1553 O O . ARG A 1 188 ? 14.013 -3.832 0.100 1.00 96.75 188 ARG A O 1
ATOM 1560 N N . SER A 1 189 ? 13.338 -2.075 -1.124 1.00 96.94 189 SER A N 1
ATOM 1561 C CA . SER A 1 189 ? 11.955 -2.118 -0.665 1.00 96.94 189 SER A CA 1
ATOM 1562 C C . SER A 1 189 ? 11.193 -3.196 -1.418 1.00 96.94 189 SER A C 1
ATOM 1564 O O . SER A 1 189 ? 11.047 -3.081 -2.631 1.00 96.94 189 SER A O 1
ATOM 1566 N N . ALA A 1 190 ? 10.640 -4.174 -0.703 1.00 98.12 190 ALA A N 1
ATOM 1567 C CA . ALA A 1 190 ? 9.688 -5.106 -1.296 1.00 98.12 190 ALA A CA 1
ATOM 1568 C C . ALA A 1 190 ? 8.423 -4.367 -1.778 1.00 98.12 190 ALA A C 1
ATOM 1570 O O . ALA A 1 190 ? 8.035 -3.345 -1.201 1.00 98.12 190 ALA A O 1
ATOM 1571 N N . LEU A 1 191 ? 7.774 -4.878 -2.821 1.00 98.44 191 LEU A N 1
ATOM 1572 C CA . LEU A 1 191 ? 6.466 -4.429 -3.299 1.00 98.44 191 LEU A CA 1
ATOM 1573 C C . LEU A 1 191 ? 5.404 -5.330 -2.681 1.00 98.44 191 LEU A C 1
ATOM 1575 O O . LEU A 1 191 ? 5.394 -6.523 -2.965 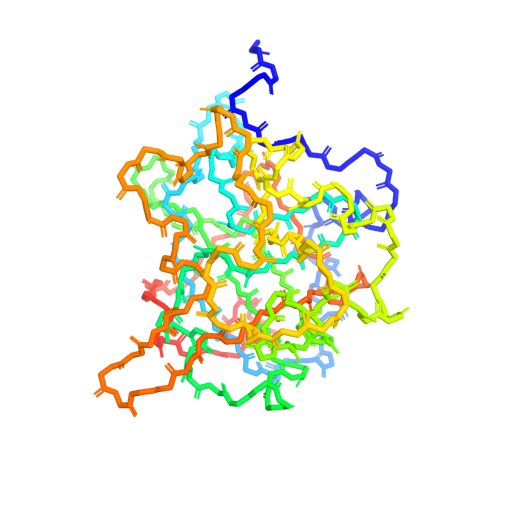1.00 98.44 191 LEU A O 1
ATOM 1579 N N . LEU A 1 192 ? 4.535 -4.784 -1.832 1.00 98.56 192 LEU A N 1
ATOM 1580 C CA . LEU A 1 192 ? 3.599 -5.592 -1.043 1.00 98.56 192 LEU A CA 1
ATOM 1581 C C . LEU A 1 192 ? 2.209 -5.618 -1.672 1.00 98.56 192 LEU A C 1
ATOM 1583 O O . LEU A 1 192 ? 1.693 -4.572 -2.078 1.00 98.56 192 LEU A O 1
ATOM 1587 N N . VAL A 1 193 ? 1.588 -6.796 -1.662 1.00 98.50 193 VAL A N 1
ATOM 1588 C CA . VAL A 1 193 ? 0.229 -7.044 -2.154 1.00 98.50 193 VAL A CA 1
ATOM 1589 C C . VAL A 1 193 ? -0.642 -7.568 -1.025 1.00 98.50 193 VAL A C 1
ATOM 1591 O O . VAL A 1 193 ? -0.330 -8.574 -0.386 1.00 98.50 193 VAL A O 1
ATOM 1594 N N . GLY A 1 194 ? -1.750 -6.879 -0.784 1.00 98.31 194 GLY A N 1
ATOM 1595 C CA . GLY A 1 194 ? -2.765 -7.272 0.176 1.00 98.31 194 GLY A CA 1
ATOM 1596 C C . GLY A 1 194 ? -3.571 -8.477 -0.302 1.00 98.31 194 GLY A C 1
ATOM 1597 O O . GLY A 1 194 ? -3.973 -8.564 -1.458 1.00 98.31 194 GLY A O 1
ATOM 1598 N N . ASP A 1 195 ? -3.832 -9.397 0.614 1.00 97.56 195 ASP A N 1
ATOM 1599 C CA . ASP A 1 195 ? -4.828 -10.452 0.495 1.00 97.56 195 ASP A CA 1
ATOM 1600 C C . ASP A 1 195 ? -6.216 -9.824 0.333 1.00 97.56 195 ASP A C 1
ATOM 1602 O O . ASP A 1 195 ? -6.658 -9.047 1.185 1.00 97.56 195 ASP A O 1
ATOM 1606 N N . VAL A 1 196 ? -6.908 -10.152 -0.754 1.00 93.25 196 VAL A N 1
ATOM 1607 C CA . VAL A 1 196 ? -8.213 -9.578 -1.102 1.00 93.25 196 VAL A CA 1
ATOM 1608 C C . VAL A 1 196 ? -9.268 -9.870 -0.025 1.00 93.25 196 VAL A C 1
ATOM 1610 O O . VAL A 1 196 ? -10.092 -9.004 0.285 1.00 93.25 196 VAL A O 1
ATOM 1613 N N . GLU A 1 197 ? -9.223 -11.042 0.617 1.00 96.38 197 GLU A N 1
ATOM 1614 C CA . GLU A 1 197 ? -10.166 -11.402 1.684 1.00 96.38 197 GLU A CA 1
ATOM 1615 C C . GLU A 1 197 ? -9.895 -10.639 2.981 1.00 96.38 197 GLU A C 1
ATOM 1617 O O . GLU A 1 197 ? -10.839 -10.257 3.689 1.00 96.38 197 GLU A O 1
ATOM 1622 N N . TYR A 1 198 ? -8.620 -10.354 3.248 1.00 98.06 198 TYR A N 1
ATOM 1623 C CA . TYR A 1 198 ? -8.117 -9.728 4.471 1.00 98.06 198 TYR A CA 1
ATOM 1624 C C . TYR A 1 198 ? -7.528 -8.329 4.234 1.00 98.06 198 TYR A C 1
ATOM 1626 O O . TYR A 1 198 ? -6.584 -7.912 4.908 1.00 98.06 198 TYR A O 1
ATOM 1634 N N . SER A 1 199 ? -8.128 -7.591 3.300 1.00 98.00 199 SER A N 1
ATOM 1635 C CA . SER A 1 199 ? -7.860 -6.174 3.050 1.00 98.00 199 SER A CA 1
ATOM 1636 C C . SER A 1 199 ? -9.106 -5.334 3.301 1.00 98.00 199 SER A C 1
ATOM 1638 O O . SER A 1 199 ? -10.201 -5.658 2.839 1.00 98.00 199 SER A O 1
ATOM 1640 N N . PHE A 1 200 ? -8.933 -4.241 4.035 1.00 97.69 200 PHE A N 1
ATOM 1641 C CA . PHE A 1 200 ? -9.994 -3.380 4.540 1.00 97.69 200 PHE A CA 1
ATOM 1642 C C . PHE A 1 200 ? -9.638 -1.916 4.311 1.00 97.69 200 PHE A C 1
ATOM 1644 O O . PHE A 1 200 ? -8.472 -1.527 4.411 1.00 97.69 200 PHE A O 1
ATOM 1651 N N . LEU A 1 201 ? -10.655 -1.106 4.033 1.00 97.44 201 LEU A N 1
ATOM 1652 C CA . LEU A 1 201 ? -10.516 0.308 3.705 1.00 97.44 201 LEU A CA 1
ATOM 1653 C C . LEU A 1 201 ? -11.620 1.101 4.404 1.00 97.44 201 LEU A C 1
ATOM 1655 O O . LEU A 1 201 ? -12.738 0.605 4.552 1.00 97.44 201 LEU A O 1
ATOM 1659 N N . TRP A 1 202 ? -11.331 2.333 4.806 1.00 97.56 202 TRP A N 1
ATOM 1660 C CA . TRP A 1 202 ? -12.302 3.241 5.409 1.00 97.56 202 TRP A CA 1
ATOM 1661 C C . TRP A 1 202 ? -12.311 4.575 4.663 1.00 97.56 202 TRP A C 1
ATOM 1663 O O . TRP A 1 202 ? -11.289 5.249 4.568 1.00 97.56 202 TRP A O 1
ATOM 1673 N N . ASP A 1 203 ? -13.483 4.971 4.156 1.00 96.44 203 ASP A N 1
ATOM 1674 C CA . ASP A 1 203 ? -13.710 6.310 3.585 1.00 96.44 203 ASP A CA 1
ATOM 1675 C C . ASP A 1 203 ? -14.339 7.273 4.598 1.00 96.44 203 ASP A C 1
ATOM 1677 O O . ASP A 1 203 ? -14.550 8.444 4.294 1.00 96.44 203 ASP A O 1
ATOM 1681 N N . ARG A 1 204 ? -14.632 6.795 5.810 1.00 95.12 204 ARG A N 1
ATOM 1682 C CA . ARG A 1 204 ? -15.130 7.584 6.939 1.00 95.12 204 ARG A CA 1
ATOM 1683 C C . ARG A 1 204 ? -14.227 7.355 8.144 1.00 95.12 204 ARG A C 1
ATOM 1685 O O . ARG A 1 204 ? -13.778 6.225 8.337 1.00 95.12 204 ARG A O 1
ATOM 1692 N N . PRO A 1 205 ? -14.000 8.376 8.987 1.00 89.00 205 PRO A N 1
ATOM 1693 C CA . PRO A 1 205 ? -13.291 8.198 10.246 1.00 89.00 205 PRO A CA 1
ATOM 1694 C C . PRO A 1 205 ? -13.933 7.078 11.069 1.00 89.00 205 PRO A C 1
ATOM 1696 O O . PRO A 1 205 ? -15.085 7.180 11.490 1.00 89.00 205 PRO A O 1
ATOM 1699 N N . GLY A 1 206 ? -13.193 5.988 11.242 1.00 79.88 206 GLY A N 1
ATOM 1700 C CA . GLY A 1 206 ? -13.625 4.826 12.004 1.00 79.88 206 GLY A CA 1
ATOM 1701 C C . GLY A 1 206 ? -12.825 4.681 13.292 1.00 79.88 206 GLY A C 1
ATOM 1702 O O . GLY A 1 206 ? -12.688 5.615 14.084 1.00 79.88 206 GLY A O 1
ATOM 1703 N N . THR A 1 207 ? -12.283 3.482 13.478 1.00 85.81 207 THR A N 1
ATOM 1704 C CA . THR A 1 207 ? -11.498 3.073 14.644 1.00 85.81 207 THR A CA 1
ATOM 1705 C C . THR A 1 207 ? -10.333 4.027 14.915 1.00 85.81 207 THR A C 1
ATOM 1707 O O . THR A 1 207 ? -9.536 4.326 14.023 1.00 85.81 207 THR A O 1
ATOM 1710 N N . GLU A 1 208 ? -10.235 4.504 16.157 1.00 89.00 208 GLU A N 1
ATOM 1711 C CA . GLU A 1 208 ? -9.074 5.259 16.633 1.00 89.00 208 GLU A CA 1
ATOM 1712 C C . GLU A 1 208 ? -7.869 4.355 16.824 1.00 89.00 208 GLU A C 1
ATOM 1714 O O . GLU A 1 208 ? -8.006 3.208 17.245 1.00 89.00 208 GLU A O 1
ATOM 1719 N N . SER A 1 209 ? -6.675 4.895 16.607 1.00 83.88 209 SER A N 1
ATOM 1720 C CA . SER A 1 209 ? -5.495 4.294 17.204 1.00 83.88 209 SER A CA 1
ATOM 1721 C C . SER A 1 209 ? -5.518 4.473 18.718 1.00 83.88 209 SER A C 1
ATOM 1723 O O . SER A 1 209 ? -5.612 5.588 19.222 1.00 83.88 209 SER A O 1
ATOM 1725 N N . THR A 1 210 ? -5.312 3.384 19.443 1.00 78.31 210 THR A N 1
ATOM 1726 C CA . THR A 1 210 ? -5.182 3.379 20.908 1.00 78.31 210 THR A CA 1
ATOM 1727 C C . THR A 1 210 ? -3.756 3.691 21.365 1.00 78.31 210 THR A C 1
ATOM 1729 O O . THR A 1 210 ? -3.478 3.806 22.557 1.00 78.31 210 THR A O 1
ATOM 1732 N N . SER A 1 211 ? -2.820 3.851 20.423 1.00 76.00 211 SER A N 1
ATOM 1733 C CA . SER A 1 211 ? -1.422 4.149 20.722 1.00 76.00 211 SER A CA 1
ATOM 1734 C C . SER A 1 211 ? -0.806 5.148 19.742 1.00 76.00 211 SER A C 1
ATOM 1736 O O . SER A 1 211 ? -1.269 5.329 18.616 1.00 76.00 211 SER A O 1
ATOM 1738 N N . LYS A 1 212 ? 0.296 5.788 20.147 1.00 79.38 212 LYS A N 1
ATOM 1739 C CA . LYS A 1 212 ? 1.062 6.659 19.246 1.00 79.38 212 LYS A CA 1
ATOM 1740 C C . LYS A 1 212 ? 1.554 5.858 18.035 1.00 79.38 212 LYS A C 1
ATOM 1742 O O . LYS A 1 212 ? 2.293 4.879 18.211 1.00 79.38 212 LYS A O 1
ATOM 1747 N N . ILE A 1 213 ? 1.157 6.288 16.835 1.00 84.44 213 ILE A N 1
ATOM 1748 C CA . ILE A 1 213 ? 1.554 5.673 15.565 1.00 84.44 213 ILE A CA 1
ATOM 1749 C C . ILE A 1 213 ? 2.977 6.110 15.206 1.00 84.44 213 ILE A C 1
ATOM 1751 O O . ILE A 1 213 ? 3.317 7.293 15.234 1.00 84.44 213 ILE A O 1
ATOM 1755 N N . GLY A 1 214 ? 3.833 5.128 14.921 1.00 74.44 214 GLY A N 1
ATOM 1756 C CA . GLY A 1 214 ? 5.205 5.359 14.473 1.00 74.44 214 GLY A CA 1
ATOM 1757 C C . GLY A 1 214 ? 5.288 5.666 12.976 1.00 74.44 214 GLY A C 1
ATOM 1758 O O . GLY A 1 214 ? 4.284 5.825 12.287 1.00 74.44 214 GLY A O 1
ATOM 1759 N N . ARG A 1 215 ? 6.508 5.700 12.431 1.00 76.44 215 ARG A N 1
ATOM 1760 C CA . ARG A 1 215 ? 6.744 5.848 10.983 1.00 76.44 215 ARG A CA 1
ATOM 1761 C C . ARG A 1 215 ? 6.969 4.491 10.295 1.00 76.44 215 ARG A C 1
ATOM 1763 O O . ARG A 1 215 ? 7.737 4.417 9.342 1.00 76.44 215 ARG A O 1
ATOM 1770 N N . GLY A 1 216 ? 6.337 3.425 10.795 1.00 75.19 216 GLY A N 1
ATOM 1771 C CA . GLY A 1 216 ? 6.527 2.047 10.321 1.00 75.19 216 GLY A CA 1
ATOM 1772 C C . GLY A 1 216 ? 7.548 1.217 11.110 1.00 75.19 216 GLY A C 1
ATOM 1773 O O . GLY A 1 216 ? 7.621 0.013 10.908 1.00 75.19 216 GLY A O 1
ATOM 1774 N N . GLN A 1 217 ? 8.320 1.806 12.035 1.00 78.75 217 GLN A N 1
ATOM 1775 C CA . GLN A 1 217 ? 9.243 1.039 12.898 1.00 78.75 217 GLN A CA 1
ATOM 1776 C C . GLN A 1 217 ? 8.529 0.295 14.025 1.00 78.75 217 GLN A C 1
ATOM 1778 O O . GLN A 1 217 ? 9.015 -0.723 14.517 1.00 78.75 217 GLN A O 1
ATOM 1783 N N . LYS A 1 218 ? 7.410 0.855 14.490 1.00 75.56 218 LYS A N 1
ATOM 1784 C CA . LYS A 1 218 ? 6.677 0.322 15.630 1.00 75.56 218 LYS A CA 1
ATOM 1785 C C . LYS A 1 218 ? 5.872 -0.884 15.168 1.00 75.56 218 LYS A C 1
ATOM 1787 O O . LYS A 1 218 ? 5.020 -0.754 14.291 1.00 75.56 218 LYS A O 1
ATOM 1792 N N . LYS A 1 219 ? 6.151 -2.022 15.793 1.00 85.62 219 LYS A N 1
ATOM 1793 C CA . LYS A 1 219 ? 5.391 -3.255 15.634 1.00 85.62 219 LYS A CA 1
ATOM 1794 C C . LYS A 1 219 ? 4.381 -3.360 16.769 1.00 85.62 219 LYS A C 1
ATOM 1796 O O . LYS A 1 219 ? 4.698 -3.024 17.910 1.00 85.62 219 LYS A O 1
ATOM 1801 N N . SER A 1 220 ? 3.190 -3.818 16.443 1.00 91.19 220 SER A N 1
ATOM 1802 C CA . SER A 1 220 ? 2.163 -4.236 17.395 1.00 91.19 220 SER A CA 1
ATOM 1803 C C . SER A 1 220 ? 1.571 -5.558 16.921 1.00 91.19 220 SER A C 1
ATOM 1805 O O . SER A 1 220 ? 1.998 -6.097 15.898 1.00 91.19 220 SER A O 1
ATOM 1807 N N . THR A 1 221 ? 0.601 -6.091 17.645 1.00 93.31 221 THR A N 1
ATOM 1808 C CA . THR A 1 221 ? -0.186 -7.244 17.211 1.00 93.31 221 THR A CA 1
ATOM 1809 C C . THR A 1 221 ? -1.596 -6.825 16.805 1.00 93.31 221 THR A C 1
ATOM 1811 O O . THR A 1 221 ? -2.040 -5.727 17.138 1.00 93.31 221 THR A O 1
ATOM 1814 N N . ILE A 1 222 ? -2.321 -7.678 16.080 1.00 92.88 222 ILE A N 1
ATOM 1815 C CA . ILE A 1 222 ? -3.741 -7.440 15.767 1.00 92.88 222 ILE A CA 1
ATOM 1816 C C . ILE A 1 222 ? -4.574 -7.302 17.051 1.00 92.88 222 ILE A C 1
ATOM 1818 O O . ILE A 1 222 ? -5.461 -6.449 17.109 1.00 92.88 222 ILE A O 1
ATOM 1822 N N . GLY A 1 223 ? -4.256 -8.088 18.084 1.00 89.44 223 GLY A N 1
ATOM 1823 C CA . GLY A 1 223 ? -4.863 -7.986 19.410 1.00 89.44 223 GLY A CA 1
ATOM 1824 C C . GLY A 1 223 ? -4.681 -6.600 20.020 1.00 89.44 223 GLY A C 1
ATOM 1825 O O . GLY A 1 223 ? -5.647 -6.001 20.486 1.00 89.44 223 GLY A O 1
ATOM 1826 N N . ASP A 1 224 ? -3.479 -6.027 19.911 1.00 89.56 224 ASP A N 1
ATOM 1827 C CA . ASP A 1 224 ? -3.201 -4.672 20.407 1.00 89.56 224 ASP A CA 1
ATOM 1828 C C . ASP A 1 224 ? -3.994 -3.589 19.657 1.00 89.56 224 ASP A C 1
ATOM 1830 O O . ASP A 1 224 ? -4.380 -2.587 20.259 1.00 89.56 224 ASP A O 1
ATOM 1834 N N . LEU A 1 225 ? -4.229 -3.759 18.347 1.00 86.88 225 LEU A N 1
ATOM 1835 C CA . LEU A 1 225 ? -4.960 -2.771 17.541 1.00 86.88 225 LEU A CA 1
ATOM 1836 C C . LEU A 1 225 ? -6.438 -2.675 17.924 1.00 86.88 225 LEU A C 1
ATOM 1838 O O . LEU A 1 225 ? -7.012 -1.590 17.844 1.00 86.88 225 LEU A O 1
ATOM 1842 N N . PHE A 1 226 ? -7.057 -3.804 18.270 1.00 85.31 226 PHE A N 1
ATOM 1843 C CA . PHE A 1 226 ? -8.511 -3.897 18.426 1.00 85.31 226 PHE A CA 1
ATOM 1844 C C . PHE A 1 226 ? -8.967 -4.330 19.821 1.00 85.31 226 PHE A C 1
ATOM 1846 O O . PHE A 1 226 ? -10.172 -4.412 20.046 1.00 85.31 226 PHE A O 1
ATOM 1853 N N . HIS A 1 227 ? -8.034 -4.557 20.749 1.00 80.62 227 HIS A N 1
ATOM 1854 C CA . HIS A 1 227 ? -8.278 -5.076 22.098 1.00 80.62 227 HIS A CA 1
ATOM 1855 C C . HIS A 1 227 ? -8.978 -6.444 22.097 1.00 80.62 227 HIS A C 1
ATOM 1857 O O . HIS A 1 227 ? -10.016 -6.617 22.738 1.00 80.62 227 HIS A O 1
ATOM 1863 N N . ILE A 1 228 ? -8.416 -7.398 21.344 1.00 70.81 228 ILE A N 1
ATOM 1864 C CA . ILE A 1 228 ? -8.976 -8.746 21.121 1.00 70.81 228 ILE A CA 1
ATOM 1865 C C . ILE A 1 228 ? -7.993 -9.859 21.469 1.00 70.81 228 ILE A C 1
ATOM 1867 O O . ILE A 1 228 ? -6.767 -9.621 21.382 1.00 70.81 228 ILE A O 1
#

Foldseek 3Di:
DPPVQFADQDPDALQVVQEPDALVRLCVVCVVQQFAKEFEAELAQWDDDPQWTTRRALPQPCWPLWTKGQQPLWVLLLPDDFVVLQQHKYWYWYDCVPVVFTFTFKIFGFHGKAQFLLCVCPDPVRDPNRQQRQDQQNDLSRRGWAAPDNDDDRLAPVRTDQGHPNRPCNPPCSVSCSGLPADPVRGGGIITIGDSNGMHGYGGRHQGAPDDTDRRPDMDGNCNRSVD

Secondary structure (DSSP, 8-state):
--GGGSPPPP-SHHHHHTBT--HHHHHHHHGGGTTSEEEEEE-TTEEEETTEEEE-SSSSB-GGGS-EESSS-HHHHTSS-GGGGTT-EEEEE--STTTSS-BEEEEEEEEEEESSHHHHHH-TTS-HHHHHHTBTTT-TT--BPPBSSSSS-TT-GGGBPPPPTT-TT-GGGTHHHHHS-B-TTSPBPPEEEEEEEEEEE-SS--SBPSS---EEEEEEEHHHHHT-

Nearest PDB structures (foldseek):
  5dm3-assembly5_E  TM=4.509E-01  e=3.440E+00  Chromohalobacter israelensis DSM 3043